Protein AF-A0A8S0YFQ5-F1 (afdb_monomer)

Solvent-accessible surface area (backbone atoms only — not comparable to full-atom values): 15836 Å² total; per-residue (Å²): 69,77,50,58,48,46,69,57,59,61,90,74,94,61,100,62,89,81,62,81,50,68,80,54,56,63,71,58,56,53,46,43,39,75,70,39,67,44,69,28,31,32,39,73,91,67,49,76,39,57,69,80,35,76,85,24,73,86,78,46,79,61,80,82,62,43,42,82,40,78,43,43,42,60,79,76,26,96,39,70,70,52,36,36,41,74,74,71,64,31,50,70,39,83,90,75,74,43,50,35,58,90,47,63,85,82,62,76,42,88,78,67,58,53,9,21,89,43,52,39,65,44,39,49,37,92,88,44,88,53,66,40,78,52,50,67,23,92,90,51,65,85,61,89,66,59,90,59,32,24,15,29,28,31,49,69,24,45,49,71,67,67,43,65,69,52,24,53,49,38,37,51,48,36,40,40,62,59,74,59,47,81,66,88,49,72,68,54,45,60,73,52,65,82,61,83,73,56,51,64,62,52,60,77,71,32,95,41,53,68,55,43,12,52,49,75,30,38,66,66,63,61,46,50,74,48,98,90,71,49,82,46,60,57,38,63,64,49,80,96,71,42,62,65,47,50,71,66,45,47,51,48,44,48,69,43,33,44,64,67,64,52,73,71,44,68,46,82

Structure (mmCIF, N/CA/C/O backbone):
data_AF-A0A8S0YFQ5-F1
#
_entry.id   AF-A0A8S0YFQ5-F1
#
loop_
_atom_site.group_PDB
_atom_site.id
_atom_site.type_symbol
_atom_site.label_atom_id
_atom_site.label_alt_id
_atom_site.label_comp_id
_atom_site.label_asym_id
_atom_site.label_entity_id
_atom_site.label_seq_id
_atom_site.pdbx_PDB_ins_code
_atom_site.Cartn_x
_atom_site.Cartn_y
_atom_site.Cartn_z
_atom_site.occupancy
_atom_site.B_iso_or_equiv
_atom_site.auth_seq_id
_atom_site.auth_comp_id
_atom_site.auth_asym_id
_atom_site.auth_atom_id
_atom_site.pdbx_PDB_model_num
ATOM 1 N N . MET A 1 1 ? -17.507 -9.320 -6.412 1.00 32.41 1 MET A N 1
ATOM 2 C CA . MET A 1 1 ? -16.659 -8.230 -5.932 1.00 32.41 1 MET A CA 1
ATOM 3 C C . MET A 1 1 ? -15.653 -8.851 -4.994 1.00 32.41 1 MET A C 1
ATOM 5 O O . MET A 1 1 ? -15.995 -9.240 -3.887 1.00 32.41 1 MET A O 1
ATOM 9 N N . TYR A 1 2 ? -14.432 -9.055 -5.484 1.00 27.75 2 TYR A N 1
ATOM 10 C CA . TYR A 1 2 ? -13.342 -9.546 -4.651 1.00 27.75 2 TYR A CA 1
ATOM 11 C C . TYR A 1 2 ? -12.719 -8.332 -3.980 1.00 27.75 2 TYR A C 1
ATOM 13 O O . TYR A 1 2 ? -12.136 -7.486 -4.655 1.00 27.75 2 TYR A O 1
ATOM 21 N N . TYR A 1 3 ? -12.901 -8.216 -2.672 1.00 30.45 3 TYR A N 1
ATOM 22 C CA . TYR A 1 3 ? -12.131 -7.276 -1.885 1.00 30.45 3 TYR A CA 1
ATOM 23 C C . TYR A 1 3 ? -10.768 -7.928 -1.657 1.00 30.45 3 TYR A C 1
ATOM 25 O O . TYR A 1 3 ? -10.720 -8.983 -1.031 1.00 30.45 3 TYR A O 1
ATOM 33 N N . GLU A 1 4 ? -9.688 -7.367 -2.195 1.00 34.31 4 GLU A N 1
ATOM 34 C CA . GLU A 1 4 ? -8.322 -7.822 -1.916 1.00 34.31 4 GLU A CA 1
ATOM 35 C C . GLU A 1 4 ? -7.641 -6.784 -1.019 1.00 34.31 4 GLU A C 1
ATOM 37 O O . GLU A 1 4 ? -7.891 -5.583 -1.121 1.00 34.31 4 GLU A O 1
ATOM 42 N N . SER A 1 5 ? -6.798 -7.227 -0.093 1.00 30.97 5 SER A N 1
ATOM 43 C CA . SER A 1 5 ? -6.035 -6.301 0.750 1.00 30.97 5 SER A CA 1
ATOM 44 C C . SER A 1 5 ? -4.939 -5.630 -0.071 1.00 30.97 5 SER A C 1
ATOM 46 O O . SER A 1 5 ? -3.882 -6.214 -0.307 1.00 30.97 5 SER A O 1
ATOM 48 N N . PHE A 1 6 ? -5.218 -4.424 -0.566 1.00 33.97 6 PHE A N 1
ATOM 49 C CA . PHE A 1 6 ? -4.350 -3.750 -1.524 1.00 33.97 6 PHE A CA 1
ATOM 50 C C . PHE A 1 6 ? -3.292 -2.865 -0.859 1.00 33.97 6 PHE A C 1
ATOM 52 O O . PHE A 1 6 ? -3.590 -1.910 -0.142 1.00 33.97 6 PHE A O 1
ATOM 59 N N . CYS A 1 7 ? -2.046 -3.094 -1.261 1.00 31.45 7 CYS A N 1
ATOM 60 C CA . CYS A 1 7 ? -1.148 -2.016 -1.649 1.00 31.45 7 CYS A CA 1
ATOM 61 C C . CYS A 1 7 ? -0.565 -2.398 -3.015 1.00 31.45 7 CYS A C 1
ATOM 63 O O . CYS A 1 7 ? -0.117 -3.531 -3.177 1.00 31.45 7 CYS A O 1
ATOM 65 N N . SER A 1 8 ? -0.586 -1.452 -3.961 1.00 33.00 8 SER A N 1
ATOM 66 C CA . SER A 1 8 ? -0.194 -1.611 -5.370 1.00 33.00 8 SER A CA 1
ATOM 67 C C . SER A 1 8 ? -1.154 -2.489 -6.189 1.00 33.00 8 SER A C 1
ATOM 69 O O . SER A 1 8 ? -1.290 -3.688 -5.962 1.00 33.00 8 SER A O 1
ATOM 71 N N . CYS A 1 9 ? -1.847 -1.887 -7.162 1.00 29.23 9 CYS A N 1
ATOM 72 C CA . CYS A 1 9 ? -2.693 -2.624 -8.092 1.00 29.23 9 CYS A CA 1
ATOM 73 C C . CYS A 1 9 ? -2.250 -2.431 -9.541 1.00 29.23 9 CYS A C 1
ATOM 75 O O . CYS A 1 9 ? -1.951 -1.324 -9.994 1.00 29.23 9 CYS A O 1
ATOM 77 N N . SER A 1 10 ? -2.312 -3.538 -10.274 1.00 30.09 10 SER A N 1
ATOM 78 C CA . SER A 1 10 ? -2.480 -3.584 -11.717 1.00 30.09 10 SER A CA 1
ATOM 79 C C . SER A 1 10 ? -3.497 -4.684 -12.012 1.00 30.09 10 SER A C 1
ATOM 81 O O . SER A 1 10 ? -3.307 -5.839 -11.627 1.00 30.09 10 SER A O 1
ATOM 83 N N . ILE A 1 11 ? -4.589 -4.342 -12.695 1.00 29.39 11 ILE A N 1
ATOM 84 C CA . ILE A 1 11 ? -5.527 -5.331 -13.233 1.00 29.39 11 ILE A CA 1
ATOM 85 C C . ILE A 1 11 ? -4.748 -6.241 -14.195 1.00 29.39 11 ILE A C 1
ATOM 87 O O . ILE A 1 11 ? -4.272 -5.805 -15.247 1.00 29.39 11 ILE A O 1
ATOM 91 N N . ASN A 1 12 ? -4.605 -7.522 -13.839 1.00 29.14 12 ASN A N 1
ATOM 92 C CA . ASN A 1 12 ? -3.937 -8.497 -14.694 1.00 29.14 12 ASN A CA 1
ATOM 93 C C . ASN A 1 12 ? -4.752 -8.754 -15.965 1.00 29.14 12 ASN A C 1
ATOM 95 O O . ASN A 1 12 ? -5.935 -9.083 -15.897 1.00 29.14 12 ASN A O 1
ATOM 99 N N . ARG A 1 13 ? -4.056 -8.692 -17.107 1.00 35.00 13 ARG A N 1
ATOM 100 C CA . ARG A 1 13 ? -4.062 -9.674 -18.213 1.00 35.00 13 ARG A CA 1
ATOM 101 C C . ARG A 1 13 ? -5.341 -10.503 -18.436 1.00 35.00 13 ARG A C 1
ATOM 103 O O . ARG A 1 13 ? -5.267 -11.704 -18.685 1.00 35.00 13 ARG A O 1
ATOM 110 N N . ARG A 1 14 ? -6.519 -9.882 -18.453 1.00 30.66 14 ARG A N 1
ATOM 111 C CA . ARG A 1 14 ? -7.697 -10.430 -19.133 1.00 30.66 14 ARG A CA 1
ATOM 112 C C . ARG A 1 14 ? -7.926 -9.623 -20.396 1.00 30.66 14 ARG A C 1
ATOM 114 O O . ARG A 1 14 ? -7.971 -8.401 -20.359 1.00 30.66 14 ARG A O 1
ATOM 121 N N . ARG A 1 15 ? -8.003 -10.353 -21.513 1.00 34.75 15 ARG A N 1
ATOM 122 C CA . ARG A 1 15 ? -8.209 -9.891 -22.891 1.00 34.75 15 ARG A CA 1
ATOM 123 C C . ARG A 1 15 ? -9.312 -8.825 -22.971 1.00 34.75 15 ARG A C 1
ATOM 125 O O . ARG A 1 15 ? -10.471 -9.139 -23.209 1.00 34.75 15 ARG A O 1
ATOM 132 N N . GLY A 1 16 ? -8.930 -7.567 -22.803 1.00 34.28 16 GLY A N 1
ATOM 133 C CA . GLY A 1 16 ? -9.789 -6.402 -22.940 1.00 34.28 16 GLY A CA 1
ATOM 134 C C . GLY A 1 16 ? -8.979 -5.292 -23.589 1.00 34.28 16 GLY A C 1
ATOM 135 O O . GLY A 1 16 ? -8.182 -4.649 -22.924 1.00 34.28 16 GLY A O 1
ATOM 136 N N . LYS A 1 17 ? -9.126 -5.159 -24.914 1.00 40.38 17 LYS A N 1
ATOM 137 C CA . LYS A 1 17 ? -8.696 -4.044 -25.785 1.00 40.38 17 LYS A CA 1
ATOM 138 C C . LYS A 1 17 ? -7.684 -3.059 -25.156 1.00 40.38 17 LYS A C 1
ATOM 140 O O . LYS A 1 17 ? -8.060 -1.984 -24.700 1.00 40.38 17 LYS A O 1
ATOM 145 N N . TYR A 1 18 ? -6.392 -3.394 -25.196 1.00 41.22 18 TYR A N 1
ATOM 146 C CA . TYR A 1 18 ? -5.319 -2.505 -24.737 1.00 41.22 18 TYR A CA 1
ATOM 147 C C . TYR A 1 18 ? -5.216 -1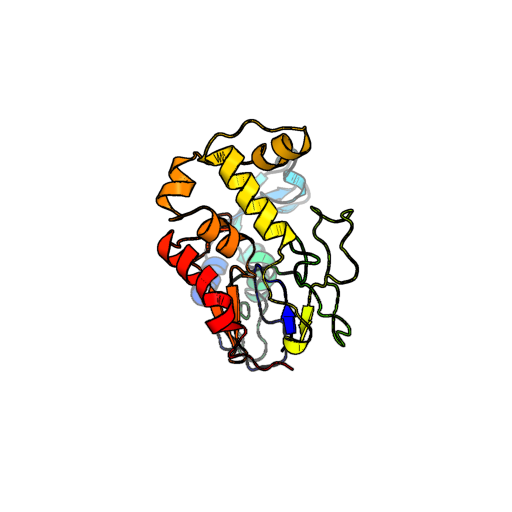.235 -25.604 1.00 41.22 18 TYR A C 1
ATOM 149 O O . TYR A 1 18 ? -5.027 -1.284 -26.823 1.00 41.22 18 TYR A O 1
ATOM 157 N N . SER A 1 19 ? -5.330 -0.079 -24.952 1.00 44.88 19 SER A N 1
ATOM 158 C CA . SER A 1 19 ? -5.256 1.258 -25.544 1.00 44.88 19 SER A CA 1
ATOM 159 C C . SER A 1 19 ? -3.834 1.838 -25.441 1.00 44.88 19 SER A C 1
ATOM 161 O O . SER A 1 19 ? -3.475 2.448 -24.446 1.00 44.88 19 SER A O 1
ATOM 163 N N . ARG A 1 20 ? -3.060 1.626 -26.516 1.00 49.75 20 ARG A N 1
ATOM 164 C CA . ARG A 1 20 ? -1.923 2.400 -27.079 1.00 49.75 20 ARG A CA 1
ATOM 165 C C . ARG A 1 20 ? -1.042 3.264 -26.140 1.00 49.75 20 ARG A C 1
ATOM 167 O O . ARG A 1 20 ? -1.387 4.408 -25.863 1.00 49.75 20 ARG A O 1
ATOM 174 N N . ARG A 1 21 ? 0.238 2.877 -26.027 1.00 47.56 21 ARG A N 1
ATOM 175 C CA . ARG A 1 21 ? 1.378 3.774 -26.311 1.00 47.56 21 ARG A CA 1
ATOM 176 C C . ARG A 1 21 ? 2.582 2.954 -26.769 1.00 47.56 21 ARG A C 1
ATOM 178 O O . ARG A 1 21 ? 3.031 2.067 -26.070 1.00 47.56 21 ARG A O 1
ATOM 185 N N . ILE A 1 22 ? 3.071 3.238 -27.972 1.00 53.03 22 ILE A N 1
ATOM 186 C CA . ILE A 1 22 ? 4.373 2.759 -28.437 1.00 53.03 22 ILE A CA 1
ATOM 187 C C . ILE A 1 22 ? 5.335 3.899 -28.128 1.00 53.03 22 ILE A C 1
ATOM 189 O O . ILE A 1 22 ? 5.263 4.941 -28.779 1.00 53.03 22 ILE A O 1
ATOM 193 N N . THR A 1 23 ? 6.147 3.742 -27.090 1.00 52.56 23 THR A N 1
ATOM 194 C CA . THR A 1 23 ? 7.051 4.786 -26.583 1.00 52.56 23 THR A CA 1
ATOM 195 C C . THR A 1 23 ? 8.355 4.892 -27.373 1.00 52.56 23 THR A C 1
ATOM 197 O O . THR A 1 23 ? 9.079 5.870 -27.213 1.00 52.56 23 THR A O 1
ATOM 200 N N . CYS A 1 24 ? 8.644 3.943 -28.270 1.00 61.31 24 CYS A N 1
ATOM 201 C CA . CYS A 1 24 ? 9.828 4.016 -29.115 1.00 61.31 24 CYS A CA 1
ATOM 202 C C . CYS A 1 24 ? 9.621 4.982 -30.292 1.00 61.31 24 CYS A C 1
ATOM 204 O O . CYS A 1 24 ? 8.773 4.774 -31.172 1.00 61.31 24 CYS A O 1
ATOM 206 N N . THR A 1 25 ? 10.451 6.022 -30.332 1.00 67.69 25 THR A N 1
ATOM 207 C CA . THR A 1 25 ? 10.613 6.883 -31.502 1.00 67.69 25 THR A CA 1
ATOM 208 C C . THR A 1 25 ? 11.554 6.188 -32.482 1.00 67.69 25 THR A C 1
ATOM 210 O O . THR A 1 25 ? 12.766 6.370 -32.414 1.00 67.69 25 THR A O 1
ATOM 213 N N . ILE A 1 26 ? 10.990 5.398 -33.402 1.00 75.50 26 ILE A N 1
ATOM 214 C CA . ILE A 1 26 ? 11.748 4.624 -34.405 1.00 75.50 26 ILE A CA 1
ATOM 215 C C . ILE A 1 26 ? 12.769 5.498 -35.147 1.00 75.50 26 ILE A C 1
ATOM 217 O O . ILE A 1 26 ? 13.867 5.038 -35.425 1.00 75.50 26 ILE A O 1
ATOM 221 N N . SER A 1 27 ? 12.445 6.763 -35.438 1.00 80.38 27 SER A N 1
ATOM 222 C CA . SER A 1 27 ? 13.370 7.675 -36.119 1.00 80.38 27 SER A CA 1
ATOM 223 C C . SER A 1 27 ? 14.614 8.010 -35.296 1.00 80.38 27 SER A C 1
ATOM 225 O O . SER A 1 27 ? 15.688 8.110 -35.876 1.00 80.38 27 SER A O 1
ATOM 227 N N . ARG A 1 28 ? 14.488 8.146 -33.969 1.00 85.19 28 ARG A N 1
ATOM 228 C CA . ARG A 1 28 ? 15.628 8.396 -33.078 1.00 85.19 28 ARG A CA 1
ATOM 229 C C . ARG A 1 28 ? 16.508 7.159 -32.978 1.00 85.19 28 ARG A C 1
ATOM 231 O O . ARG A 1 28 ? 17.704 7.247 -33.194 1.00 85.19 28 ARG A O 1
ATOM 238 N N . GLU A 1 29 ? 15.909 6.002 -32.712 1.00 88.44 29 GLU A N 1
ATOM 239 C CA . GLU A 1 29 ? 16.684 4.763 -32.573 1.00 88.44 29 GLU A CA 1
ATOM 240 C C . GLU A 1 29 ? 17.334 4.344 -33.902 1.00 88.44 29 GLU A C 1
ATOM 242 O O . GLU A 1 29 ? 18.431 3.796 -33.911 1.00 88.44 29 GLU A O 1
ATOM 247 N N . LEU A 1 30 ? 16.704 4.642 -35.044 1.00 89.56 30 LEU A N 1
ATOM 248 C CA . LEU A 1 30 ? 17.302 4.409 -36.361 1.00 89.56 30 LEU A CA 1
ATOM 249 C C . LEU A 1 30 ? 18.493 5.336 -36.636 1.00 89.56 30 LEU A C 1
ATOM 251 O O . LEU A 1 30 ? 19.441 4.915 -37.299 1.00 89.56 30 LEU A O 1
ATOM 255 N N . ASP A 1 31 ? 18.439 6.582 -36.164 1.00 91.50 31 ASP A N 1
ATOM 256 C CA . ASP A 1 31 ? 19.565 7.514 -36.236 1.00 91.50 31 ASP A CA 1
ATOM 257 C C . ASP A 1 31 ? 20.721 7.029 -35.355 1.00 91.50 31 ASP A C 1
ATOM 259 O O . ASP A 1 31 ? 21.836 6.863 -35.853 1.00 91.50 31 ASP A O 1
ATOM 263 N N . ASN A 1 32 ? 20.420 6.653 -34.106 1.00 91.94 32 ASN A N 1
ATOM 264 C CA . ASN A 1 32 ? 21.383 6.055 -33.183 1.00 91.94 32 ASN A CA 1
ATOM 265 C C . ASN A 1 32 ? 22.053 4.827 -33.807 1.00 91.94 32 ASN A C 1
ATOM 267 O O . ASN A 1 32 ? 23.276 4.760 -33.887 1.00 91.94 32 ASN A O 1
ATOM 271 N N . TYR A 1 33 ? 21.266 3.890 -34.345 1.00 93.19 33 TYR A N 1
ATOM 272 C CA . TYR A 1 33 ? 21.788 2.685 -34.990 1.00 93.19 33 TYR A CA 1
ATOM 273 C C . TYR A 1 33 ? 22.797 2.998 -36.106 1.00 93.19 33 TYR A C 1
ATOM 275 O O . TYR A 1 33 ? 23.816 2.321 -36.219 1.00 93.19 33 TYR A O 1
ATOM 283 N N . LYS A 1 34 ? 22.531 4.019 -36.929 1.00 92.56 34 LYS A N 1
ATOM 284 C CA . LYS A 1 34 ? 23.373 4.368 -38.085 1.00 92.56 34 LYS A CA 1
ATOM 285 C C . LYS A 1 34 ? 24.612 5.178 -37.714 1.00 92.56 34 LYS A C 1
ATOM 287 O O . LYS A 1 34 ? 25.646 5.038 -38.371 1.00 92.56 34 LYS A O 1
ATOM 292 N N . ASN A 1 35 ? 24.484 6.056 -36.724 1.00 92.94 35 ASN A N 1
ATOM 293 C CA . ASN A 1 35 ? 25.425 7.151 -36.524 1.00 92.94 35 ASN A CA 1
ATOM 294 C C . ASN A 1 35 ? 26.164 7.090 -35.187 1.00 92.94 35 ASN A C 1
ATOM 296 O O . ASN A 1 35 ? 27.290 7.581 -35.118 1.00 92.94 35 ASN A O 1
ATOM 300 N N . GLU A 1 36 ? 25.582 6.487 -34.150 1.00 93.62 36 GLU A N 1
ATOM 301 C CA . GLU A 1 36 ? 26.218 6.421 -32.838 1.00 93.62 36 GLU A CA 1
ATOM 302 C C . GLU A 1 36 ? 27.260 5.302 -32.739 1.00 93.62 36 GLU A C 1
ATOM 304 O O . GLU A 1 36 ? 27.189 4.245 -33.377 1.00 93.62 36 GLU A O 1
ATOM 309 N N . GLU A 1 37 ? 28.241 5.561 -31.880 1.00 93.25 37 GLU A N 1
ATOM 310 C CA . GLU A 1 37 ? 29.289 4.631 -31.494 1.00 93.25 37 GLU A CA 1
ATOM 311 C C . GLU A 1 37 ? 29.172 4.325 -30.007 1.00 93.25 37 GLU A C 1
ATOM 313 O O . GLU A 1 37 ? 28.895 5.205 -29.191 1.00 93.25 37 GLU A O 1
ATOM 318 N N . ILE A 1 38 ? 29.452 3.078 -29.650 1.00 92.62 38 ILE A N 1
ATOM 319 C CA . ILE A 1 38 ? 29.447 2.603 -28.276 1.00 92.62 38 ILE A CA 1
ATOM 320 C C . ILE A 1 38 ? 30.829 2.097 -27.868 1.00 92.62 38 ILE A C 1
ATOM 322 O O . ILE A 1 38 ? 31.569 1.518 -28.670 1.00 92.62 38 ILE A O 1
ATOM 326 N N . ASP A 1 39 ? 31.175 2.320 -26.600 1.00 93.06 39 ASP A N 1
ATOM 327 C CA . ASP A 1 39 ? 32.405 1.808 -26.008 1.00 93.06 39 ASP A CA 1
ATOM 328 C C . ASP A 1 39 ? 32.304 0.293 -25.780 1.00 93.06 39 ASP A C 1
ATOM 330 O O . ASP A 1 39 ? 31.606 -0.195 -24.883 1.00 93.06 39 ASP A O 1
ATOM 334 N N . MET A 1 40 ? 33.072 -0.443 -26.576 1.00 92.75 40 MET A N 1
ATOM 335 C CA . MET A 1 40 ? 33.223 -1.891 -26.516 1.00 92.75 40 MET A CA 1
ATOM 336 C C . MET A 1 40 ? 34.625 -2.266 -26.035 1.00 92.75 40 MET A C 1
ATOM 338 O O . MET A 1 40 ? 35.569 -1.470 -26.040 1.00 92.75 40 MET A O 1
ATOM 342 N N . VAL A 1 41 ? 34.782 -3.520 -25.634 1.00 93.25 41 VAL A N 1
ATOM 343 C CA . VAL A 1 41 ? 36.062 -4.122 -25.279 1.00 93.25 41 VAL A CA 1
ATOM 344 C C . VAL A 1 41 ? 36.369 -5.214 -26.287 1.00 93.25 41 VAL A C 1
ATOM 346 O O . VAL A 1 41 ? 35.664 -6.218 -26.361 1.00 93.25 41 VAL A O 1
ATOM 349 N N . ARG A 1 42 ? 37.444 -5.029 -27.051 1.00 93.19 42 ARG A N 1
ATOM 350 C CA . ARG A 1 42 ? 37.985 -6.058 -27.932 1.00 93.19 42 ARG A CA 1
ATOM 351 C C . ARG A 1 42 ? 38.839 -7.023 -27.122 1.00 93.19 42 ARG A C 1
ATOM 353 O O . ARG A 1 42 ? 39.836 -6.607 -26.534 1.00 93.19 42 ARG A O 1
ATOM 360 N N . CYS A 1 43 ? 38.434 -8.284 -27.093 1.00 90.94 43 CYS A N 1
ATOM 361 C CA . CYS A 1 43 ? 39.127 -9.382 -26.433 1.00 90.94 43 CYS A CA 1
ATOM 362 C C . CYS A 1 43 ? 40.367 -9.846 -27.218 1.00 90.94 43 CYS A C 1
ATOM 364 O O . CYS A 1 43 ? 40.447 -9.605 -28.428 1.00 90.94 43 CYS A O 1
ATOM 366 N N . PRO A 1 44 ? 41.298 -10.577 -26.570 1.00 89.38 44 PRO A N 1
ATOM 367 C CA . PRO A 1 44 ? 42.450 -11.179 -27.247 1.00 89.38 44 PRO A CA 1
ATOM 368 C C . PRO A 1 44 ? 42.063 -12.133 -28.389 1.00 89.38 44 PRO A C 1
ATOM 370 O O . PRO A 1 44 ? 42.772 -12.213 -29.387 1.00 89.38 44 PRO A O 1
ATOM 373 N N . ASP A 1 45 ? 40.916 -12.817 -28.271 1.00 89.94 45 ASP A N 1
ATOM 374 C CA . ASP A 1 45 ? 40.349 -13.697 -29.306 1.00 89.94 45 ASP A CA 1
ATOM 375 C C . ASP A 1 45 ? 39.624 -12.930 -30.431 1.00 89.94 45 ASP A C 1
ATOM 377 O O . ASP A 1 45 ? 39.052 -13.531 -31.338 1.00 89.94 45 ASP A O 1
ATOM 381 N N . GLY A 1 46 ? 39.641 -11.595 -30.381 1.00 85.69 46 GLY A N 1
ATOM 382 C CA . GLY A 1 46 ? 39.045 -10.711 -31.373 1.00 85.69 46 GLY A CA 1
ATOM 383 C C . GLY A 1 46 ? 37.564 -10.395 -31.158 1.00 85.69 46 GLY A C 1
ATOM 384 O O . GLY A 1 46 ? 37.061 -9.522 -31.864 1.00 85.69 46 GLY A O 1
ATOM 385 N N . LYS A 1 47 ? 36.875 -11.029 -30.197 1.00 90.25 47 LYS A N 1
ATOM 386 C CA . LYS A 1 47 ? 35.455 -10.752 -29.912 1.00 90.25 47 LYS A CA 1
ATOM 387 C C . LYS A 1 47 ? 35.254 -9.373 -29.290 1.00 90.25 47 LYS A C 1
ATOM 389 O O . LYS A 1 47 ? 36.121 -8.871 -28.578 1.00 90.25 47 LYS A O 1
ATOM 394 N N . LEU A 1 48 ? 34.088 -8.780 -29.533 1.00 91.75 48 LEU A N 1
ATOM 395 C CA . LEU A 1 48 ? 33.669 -7.516 -28.930 1.00 91.75 48 LEU A CA 1
ATOM 396 C C . LEU A 1 48 ? 32.677 -7.778 -27.805 1.00 91.75 48 LEU A C 1
ATOM 398 O O . LEU A 1 48 ? 31.670 -8.448 -28.013 1.00 91.75 48 LEU A O 1
ATOM 402 N N . LEU A 1 49 ? 32.960 -7.227 -26.628 1.00 90.88 49 LEU A N 1
ATOM 403 C CA . LEU A 1 49 ? 32.103 -7.308 -25.451 1.00 90.88 49 LEU A CA 1
ATOM 404 C C . LEU A 1 49 ? 31.704 -5.920 -24.977 1.00 90.88 49 LEU A C 1
ATOM 406 O O . LEU A 1 49 ? 32.472 -4.969 -25.116 1.00 90.88 49 LEU A O 1
ATOM 410 N N . TYR A 1 50 ? 30.537 -5.820 -24.350 1.00 90.31 50 TYR A N 1
ATOM 411 C CA . TYR A 1 50 ? 30.140 -4.595 -23.672 1.00 90.31 50 TYR A CA 1
ATOM 412 C C . TYR A 1 50 ? 31.083 -4.280 -22.516 1.00 90.31 50 TYR A C 1
ATOM 414 O O . TYR A 1 50 ? 31.530 -5.171 -21.794 1.00 90.31 50 TYR A O 1
ATOM 422 N N . SER A 1 51 ? 31.355 -2.996 -22.293 1.00 87.44 51 SER A N 1
ATOM 423 C CA . SER A 1 51 ? 32.163 -2.561 -21.147 1.00 87.44 51 SER A CA 1
ATOM 424 C C . SER A 1 51 ? 31.537 -2.932 -19.790 1.00 87.44 51 SER A C 1
ATOM 426 O O . SER A 1 51 ? 32.261 -3.053 -18.803 1.00 87.44 51 SER A O 1
ATOM 428 N N . TRP A 1 52 ? 30.224 -3.185 -19.757 1.00 86.44 52 TRP A N 1
ATOM 429 C CA . TRP A 1 52 ? 29.454 -3.669 -18.603 1.00 86.44 52 TRP A CA 1
ATOM 430 C C . TRP A 1 52 ? 29.118 -5.171 -18.640 1.00 86.44 52 TRP A C 1
ATOM 432 O O . TRP A 1 52 ? 28.259 -5.628 -17.881 1.00 86.44 52 TRP A O 1
ATOM 442 N N . ASP A 1 53 ? 29.762 -5.949 -19.514 1.00 89.69 53 ASP A N 1
ATOM 443 C CA . ASP A 1 53 ? 29.604 -7.406 -19.551 1.00 89.69 53 ASP A CA 1
ATOM 444 C C . ASP A 1 53 ? 29.886 -8.030 -18.170 1.00 89.69 53 ASP A C 1
ATOM 446 O O . ASP A 1 53 ? 30.744 -7.564 -17.412 1.00 89.69 53 ASP A O 1
ATOM 450 N N . GLU A 1 54 ? 29.164 -9.102 -17.830 1.00 87.00 54 GLU A N 1
ATOM 451 C CA . GLU A 1 54 ? 29.255 -9.753 -16.519 1.00 87.00 54 GLU A CA 1
ATOM 452 C C . GLU A 1 54 ? 30.680 -10.163 -16.143 1.00 87.00 54 GLU A C 1
ATOM 454 O O . GLU A 1 54 ? 31.057 -10.090 -14.972 1.00 87.00 54 GLU A O 1
ATOM 459 N N . ARG A 1 55 ? 31.500 -10.506 -17.143 1.00 86.88 55 ARG A N 1
ATOM 460 C CA . ARG A 1 55 ? 32.913 -10.865 -16.963 1.00 86.88 55 ARG A CA 1
ATOM 461 C C . ARG A 1 55 ? 33.752 -9.746 -16.353 1.00 86.88 55 ARG A C 1
ATOM 463 O O . ARG A 1 55 ? 34.752 -10.036 -15.700 1.00 86.88 55 ARG A O 1
ATOM 470 N N . PHE A 1 56 ? 33.355 -8.488 -16.530 1.00 88.75 56 PHE A N 1
ATOM 471 C CA . PHE A 1 56 ? 34.082 -7.330 -16.012 1.00 88.75 56 PHE A CA 1
ATOM 472 C C . PHE A 1 56 ? 33.524 -6.809 -14.682 1.00 88.75 56 PHE A C 1
ATOM 474 O O . PHE A 1 56 ? 34.223 -6.066 -13.995 1.00 88.75 56 PHE A O 1
ATOM 481 N N . LYS A 1 57 ? 32.312 -7.215 -14.267 1.00 81.44 57 LYS A N 1
ATOM 482 C CA . LYS A 1 57 ? 31.618 -6.653 -13.087 1.00 81.44 57 LYS A CA 1
ATOM 483 C C . LYS A 1 57 ? 32.427 -6.736 -11.784 1.00 81.44 57 LYS A C 1
ATOM 485 O O . LYS A 1 57 ? 32.337 -5.827 -10.967 1.00 81.44 57 LYS A O 1
ATOM 490 N N . LYS A 1 58 ? 33.201 -7.811 -11.569 1.00 81.06 58 LYS A N 1
ATOM 491 C CA . LYS A 1 58 ? 33.919 -8.053 -10.298 1.00 81.06 58 LYS A CA 1
ATOM 492 C C . LYS A 1 58 ? 35.343 -7.492 -10.269 1.00 81.06 58 LYS A C 1
ATOM 494 O O . LYS A 1 58 ? 35.748 -6.919 -9.265 1.00 81.06 58 LYS A O 1
ATOM 499 N N . ASN A 1 59 ? 36.098 -7.679 -11.351 1.00 84.25 59 ASN A N 1
ATOM 500 C CA . ASN A 1 59 ? 37.543 -7.408 -11.392 1.00 84.25 59 ASN A CA 1
ATOM 501 C C . ASN A 1 59 ? 37.933 -6.334 -12.425 1.00 84.25 59 ASN A C 1
ATOM 503 O O . ASN A 1 59 ? 39.118 -6.062 -12.610 1.00 84.25 59 ASN A O 1
ATOM 507 N N . GLY A 1 60 ? 36.956 -5.729 -13.105 1.00 86.56 60 GLY A N 1
ATOM 508 C CA . GLY A 1 60 ? 37.189 -4.790 -14.197 1.00 86.56 60 GLY A CA 1
ATOM 509 C C . GLY A 1 60 ? 37.696 -5.462 -15.477 1.00 86.56 60 GLY A C 1
ATOM 510 O O . GLY A 1 60 ? 37.745 -6.686 -15.600 1.00 86.56 60 GLY A O 1
ATOM 511 N N . ILE A 1 61 ? 38.060 -4.635 -16.458 1.00 86.38 61 ILE A N 1
ATOM 512 C CA . ILE A 1 61 ? 38.607 -5.087 -17.743 1.00 86.38 61 ILE A CA 1
ATOM 513 C C . ILE A 1 61 ? 40.094 -5.442 -17.550 1.00 86.38 61 ILE A C 1
ATOM 515 O O . ILE A 1 61 ? 40.854 -4.572 -17.110 1.00 86.38 61 ILE A O 1
ATOM 519 N N . PRO A 1 62 ? 40.539 -6.671 -17.878 1.00 86.31 62 PRO A N 1
ATOM 520 C CA . PRO A 1 62 ? 41.946 -7.052 -17.767 1.00 86.31 62 PRO A CA 1
ATOM 521 C C . PRO A 1 62 ? 42.857 -6.174 -18.636 1.00 86.31 62 PRO A C 1
ATOM 523 O O . PRO A 1 62 ? 42.457 -5.722 -19.703 1.00 86.31 62 PRO A O 1
ATOM 526 N N . LYS A 1 63 ? 44.104 -5.945 -18.207 1.00 78.75 63 LYS A N 1
ATOM 527 C CA . LYS A 1 63 ? 45.066 -5.132 -18.980 1.00 78.75 63 LYS A CA 1
ATOM 528 C C . LYS A 1 63 ? 45.689 -5.884 -20.158 1.00 78.75 63 LYS A C 1
ATOM 530 O O . LYS A 1 63 ? 46.096 -5.253 -21.128 1.00 78.75 63 LYS A O 1
ATOM 535 N N . ASP A 1 64 ? 45.795 -7.207 -20.060 1.00 84.12 64 ASP A N 1
ATOM 536 C CA . ASP A 1 64 ? 46.536 -8.015 -21.026 1.00 84.12 64 ASP A CA 1
ATOM 537 C C . ASP A 1 64 ? 45.652 -8.428 -22.211 1.00 84.12 64 ASP A C 1
ATOM 539 O O . ASP A 1 64 ? 44.713 -9.208 -22.065 1.00 84.12 64 ASP A O 1
ATOM 543 N N . GLY A 1 65 ? 45.917 -7.844 -23.380 1.00 82.62 65 GLY A N 1
ATOM 544 C CA . GLY A 1 65 ? 45.248 -8.164 -24.645 1.00 82.62 65 GLY A CA 1
ATOM 545 C C . GLY A 1 65 ? 43.818 -7.630 -24.831 1.00 82.62 65 GLY A C 1
ATOM 546 O O . GLY A 1 65 ? 43.296 -7.727 -25.940 1.00 82.62 65 GLY A O 1
ATOM 547 N N . TYR A 1 66 ? 43.197 -7.016 -23.816 1.00 90.12 66 TYR A N 1
ATOM 548 C CA . TYR A 1 66 ? 41.895 -6.348 -23.956 1.00 90.12 66 TYR A CA 1
ATOM 549 C C . TYR A 1 66 ? 42.078 -4.866 -24.289 1.00 90.12 66 TYR A C 1
ATOM 551 O O . TYR A 1 66 ? 42.826 -4.151 -23.622 1.00 90.12 66 TYR A O 1
ATOM 559 N N . LYS A 1 67 ? 41.370 -4.376 -25.309 1.00 90.75 67 LYS A N 1
ATOM 560 C CA . LYS A 1 67 ? 41.442 -2.971 -25.741 1.00 90.75 67 LYS A CA 1
ATOM 561 C C . LYS A 1 67 ? 40.057 -2.347 -25.775 1.00 90.75 67 LYS A C 1
ATOM 563 O O . LYS A 1 67 ? 39.148 -2.906 -26.381 1.00 90.75 67 LYS A O 1
ATOM 568 N N . LYS A 1 68 ? 39.905 -1.173 -25.160 1.00 91.12 68 LYS A N 1
ATOM 569 C CA . LYS A 1 68 ? 38.697 -0.355 -25.323 1.00 91.12 68 LYS A CA 1
ATOM 570 C C . LYS A 1 68 ? 38.676 0.223 -26.734 1.00 91.12 68 LYS A C 1
ATOM 572 O O . LYS A 1 68 ? 39.676 0.789 -27.173 1.00 91.12 68 LYS A O 1
ATOM 577 N N . VAL A 1 69 ? 37.563 0.054 -27.430 1.00 93.50 69 VAL A N 1
ATOM 578 C CA . VAL A 1 69 ? 37.361 0.512 -28.806 1.00 93.50 69 VAL A CA 1
ATOM 579 C C . VAL A 1 69 ? 35.974 1.125 -28.935 1.00 93.50 69 VAL A C 1
ATOM 581 O O . VAL A 1 69 ? 35.026 0.642 -28.320 1.00 93.50 69 VAL A O 1
ATOM 584 N N . LYS A 1 70 ? 35.848 2.168 -29.753 1.00 93.88 70 LYS A N 1
ATOM 585 C CA . LYS A 1 70 ? 34.546 2.693 -30.166 1.00 93.88 70 LYS A CA 1
ATOM 586 C C . LYS A 1 70 ? 34.082 1.938 -31.397 1.00 93.88 70 LYS A C 1
ATOM 588 O O . LYS A 1 70 ? 34.869 1.749 -32.319 1.00 93.88 70 LYS A O 1
ATOM 593 N N . THR A 1 71 ? 32.852 1.439 -31.370 1.00 92.50 71 THR A N 1
ATOM 594 C CA . THR A 1 71 ? 32.284 0.623 -32.452 1.00 92.50 71 THR A CA 1
ATOM 595 C C . THR A 1 71 ? 30.882 1.114 -32.774 1.00 92.50 71 THR A C 1
ATOM 597 O O . THR A 1 71 ? 30.102 1.372 -31.858 1.00 92.50 71 THR A O 1
ATOM 600 N N . LYS A 1 72 ? 30.542 1.228 -34.060 1.00 94.75 72 LYS A N 1
ATOM 601 C CA . LYS A 1 72 ? 29.184 1.594 -34.479 1.00 94.75 72 LYS A CA 1
ATOM 602 C C . LYS A 1 72 ? 28.191 0.473 -34.218 1.00 94.75 72 LYS A C 1
ATOM 604 O O . LYS A 1 72 ? 28.518 -0.705 -34.367 1.00 94.75 72 LYS A O 1
ATOM 609 N N . PHE A 1 73 ? 26.940 0.825 -33.938 1.00 93.81 73 PHE A N 1
ATOM 610 C CA . PHE A 1 73 ? 25.891 -0.185 -33.778 1.00 93.81 73 PHE A CA 1
ATOM 611 C C . PHE A 1 73 ? 25.671 -1.030 -35.042 1.00 93.81 73 PHE A C 1
ATOM 613 O O . PHE A 1 73 ? 25.406 -2.222 -34.914 1.00 93.81 73 PHE A O 1
ATOM 620 N N . THR A 1 74 ? 25.867 -0.474 -36.243 1.00 94.25 74 THR A N 1
ATOM 621 C CA . THR A 1 74 ? 25.831 -1.226 -37.515 1.00 94.25 74 THR A CA 1
ATOM 622 C C . THR A 1 74 ? 26.893 -2.318 -37.634 1.00 94.25 74 THR A C 1
ATOM 624 O O . THR A 1 74 ? 26.715 -3.249 -38.413 1.00 94.25 74 THR A O 1
ATOM 627 N N . GLU A 1 75 ? 28.008 -2.207 -36.910 1.00 91.88 75 GLU A N 1
ATOM 628 C CA . GLU A 1 75 ? 29.077 -3.217 -36.919 1.00 91.88 75 GLU A CA 1
ATOM 629 C C . GLU A 1 75 ? 28.816 -4.337 -35.905 1.00 91.88 75 GLU A C 1
ATOM 631 O O . GLU A 1 75 ? 29.290 -5.457 -36.079 1.00 91.88 75 GLU A O 1
ATOM 636 N N . ILE A 1 76 ? 28.051 -4.039 -34.851 1.00 92.19 76 ILE A N 1
ATOM 637 C CA . ILE A 1 76 ? 27.694 -4.988 -33.789 1.00 92.19 76 ILE A CA 1
ATOM 638 C C . ILE A 1 76 ? 26.430 -5.764 -34.171 1.00 92.19 76 ILE A C 1
ATOM 640 O O . ILE A 1 76 ? 26.365 -6.980 -34.001 1.00 92.19 76 ILE A O 1
ATOM 644 N N . TYR A 1 77 ? 25.428 -5.063 -34.702 1.00 93.56 77 TYR A N 1
ATOM 645 C CA . TYR A 1 77 ? 24.109 -5.605 -34.995 1.00 93.56 77 TYR A CA 1
ATOM 646 C C . TYR A 1 77 ? 23.868 -5.661 -36.507 1.00 93.56 77 TYR A C 1
ATOM 648 O O . TYR A 1 77 ? 23.777 -4.607 -37.146 1.00 93.56 77 TYR A O 1
ATOM 656 N N . PRO A 1 78 ? 23.676 -6.864 -37.090 1.00 94.00 78 PRO A N 1
ATOM 657 C CA . PRO A 1 78 ? 23.519 -7.040 -38.539 1.00 94.00 78 PRO A CA 1
ATOM 658 C C . PRO A 1 78 ? 22.303 -6.335 -39.150 1.00 94.00 78 PRO A C 1
ATOM 660 O O . PRO A 1 78 ? 22.217 -6.184 -40.365 1.00 94.00 78 PRO A O 1
ATOM 663 N N . SER A 1 79 ? 21.322 -5.959 -38.328 1.00 93.75 79 SER A N 1
ATOM 664 C CA . SER A 1 7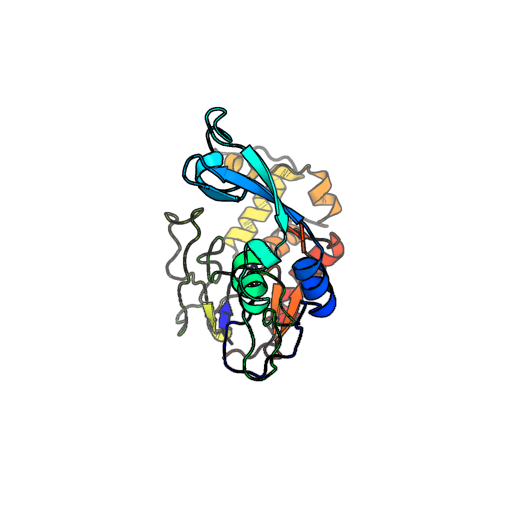9 ? 20.131 -5.243 -38.769 1.00 93.75 79 SER A CA 1
ATOM 665 C C . SER A 1 79 ? 19.600 -4.337 -37.668 1.00 93.75 79 SER A C 1
ATOM 667 O O . SER A 1 79 ? 19.852 -4.565 -36.481 1.00 93.75 79 SER A O 1
ATOM 669 N N . PHE A 1 80 ? 18.803 -3.348 -38.074 1.00 90.56 80 PHE A N 1
ATOM 670 C CA . PHE A 1 80 ? 18.069 -2.499 -37.143 1.00 90.56 80 PHE A CA 1
ATOM 671 C C . PHE A 1 80 ? 17.144 -3.322 -36.235 1.00 90.56 80 PHE A C 1
ATOM 673 O O . PHE A 1 80 ? 17.083 -3.070 -35.039 1.00 90.56 80 PHE A O 1
ATOM 680 N N . ASP A 1 81 ? 16.500 -4.363 -36.769 1.00 89.56 81 ASP A N 1
ATOM 681 C CA . ASP A 1 81 ? 15.622 -5.248 -35.998 1.00 89.56 81 ASP A CA 1
ATOM 682 C C . ASP A 1 81 ? 16.395 -5.958 -34.869 1.00 89.56 81 ASP A C 1
ATOM 684 O O . ASP A 1 81 ? 15.934 -5.985 -33.729 1.00 89.56 81 ASP A O 1
ATOM 688 N N . LYS A 1 82 ? 17.615 -6.442 -35.150 1.00 91.88 82 LYS A N 1
ATOM 689 C CA . LYS A 1 82 ? 18.496 -7.046 -34.137 1.00 91.88 82 LYS A CA 1
ATOM 690 C C . LYS A 1 82 ? 18.982 -6.054 -33.088 1.00 91.88 82 LYS A C 1
ATOM 692 O O . LYS A 1 82 ? 19.005 -6.389 -31.909 1.00 91.88 82 LYS A O 1
ATOM 697 N N . TYR A 1 83 ? 19.317 -4.837 -33.504 1.00 92.44 83 TYR A N 1
ATOM 698 C CA . TYR A 1 83 ? 19.642 -3.749 -32.582 1.00 92.44 83 TYR A CA 1
ATOM 699 C C . TYR A 1 83 ? 18.469 -3.448 -31.634 1.00 92.44 83 TYR A C 1
ATOM 701 O O . TYR A 1 83 ? 18.651 -3.381 -30.419 1.00 92.44 83 TYR A O 1
ATOM 709 N N . MET A 1 84 ? 17.250 -3.351 -32.166 1.00 89.38 84 MET A N 1
ATOM 710 C CA . MET A 1 84 ? 16.057 -3.072 -31.367 1.00 89.38 84 MET A CA 1
ATOM 711 C C . MET A 1 84 ? 15.740 -4.183 -30.357 1.00 89.38 84 MET A C 1
ATOM 713 O O . MET A 1 84 ? 15.365 -3.880 -29.225 1.00 89.38 84 MET A O 1
ATOM 717 N N . GLU A 1 85 ? 15.898 -5.448 -30.746 1.00 88.12 85 GLU A N 1
ATOM 718 C CA . GLU A 1 85 ? 15.624 -6.602 -29.881 1.00 88.12 85 GLU A CA 1
ATOM 719 C C . GLU A 1 85 ? 16.691 -6.800 -28.800 1.00 88.12 85 GLU A C 1
ATOM 721 O O . GLU A 1 85 ? 16.357 -6.964 -27.628 1.00 88.12 85 GLU A O 1
ATOM 726 N N . GLU A 1 86 ? 17.968 -6.790 -29.182 1.00 89.38 86 GLU A N 1
ATOM 727 C CA . GLU A 1 86 ? 19.063 -7.235 -28.313 1.00 89.38 86 GLU A CA 1
ATOM 728 C C . GLU A 1 86 ? 19.691 -6.087 -27.513 1.00 89.38 86 GLU A C 1
ATOM 730 O O . GLU A 1 86 ? 20.042 -6.280 -26.349 1.00 89.38 86 GLU A O 1
ATOM 735 N N . TYR A 1 87 ? 19.798 -4.886 -28.097 1.00 89.12 87 TYR A N 1
ATOM 736 C CA . TYR A 1 87 ? 20.355 -3.717 -27.409 1.00 89.12 87 TYR A CA 1
ATOM 737 C C . TYR A 1 87 ? 19.280 -2.901 -26.696 1.00 89.12 87 TYR A C 1
ATOM 739 O O . TYR A 1 87 ? 19.397 -2.620 -25.504 1.00 89.12 87 TYR A O 1
ATOM 747 N N . CYS A 1 88 ? 18.222 -2.517 -27.416 1.00 86.81 88 CYS A N 1
ATOM 748 C CA . CYS A 1 88 ? 17.163 -1.683 -26.846 1.00 86.81 88 CYS A CA 1
ATOM 749 C C . CYS A 1 88 ? 16.152 -2.487 -26.010 1.00 86.81 88 CYS A C 1
ATOM 751 O O . CYS A 1 88 ? 15.387 -1.892 -25.251 1.00 86.81 88 CYS A O 1
ATOM 753 N N . GLY A 1 89 ? 16.125 -3.819 -26.148 1.00 84.50 89 GLY A N 1
ATOM 754 C CA . GLY A 1 89 ? 15.211 -4.699 -25.415 1.00 84.50 89 GLY A CA 1
ATOM 755 C C . GLY A 1 89 ? 13.747 -4.593 -25.857 1.00 84.50 89 GLY A C 1
ATOM 756 O O . GLY A 1 89 ? 12.845 -4.926 -25.086 1.00 84.50 89 GLY A O 1
ATOM 757 N N . PHE A 1 90 ? 13.478 -4.105 -27.072 1.00 83.75 90 PHE A N 1
ATOM 758 C CA . PHE A 1 90 ? 12.123 -3.939 -27.593 1.00 83.75 90 PHE A CA 1
ATOM 759 C C . PHE A 1 90 ? 11.701 -5.110 -28.474 1.00 83.75 90 PHE A C 1
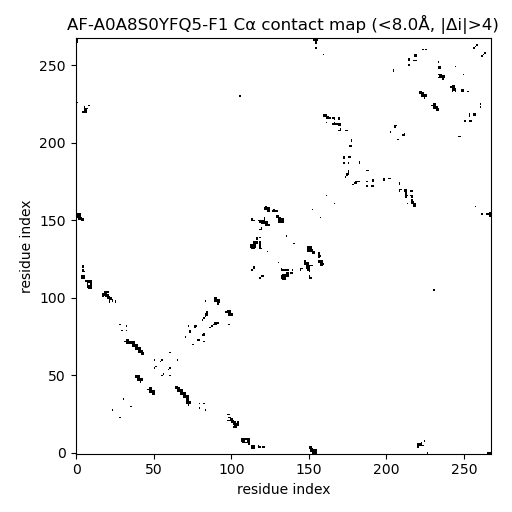ATOM 761 O O . PHE A 1 90 ? 12.408 -5.517 -29.389 1.00 83.75 90 PHE A O 1
ATOM 768 N N . SER A 1 91 ? 10.475 -5.589 -28.269 1.00 80.12 91 SER A N 1
ATOM 769 C CA . SER A 1 91 ? 9.834 -6.526 -29.192 1.00 80.12 91 SER A CA 1
ATOM 770 C C . SER A 1 91 ? 9.103 -5.779 -30.308 1.00 80.12 91 SER A C 1
ATOM 772 O O . SER A 1 91 ? 8.572 -4.681 -30.103 1.00 80.12 91 SER A O 1
ATOM 774 N N . LYS A 1 92 ? 9.061 -6.386 -31.497 1.00 82.56 92 LYS A N 1
ATOM 775 C CA . LYS A 1 92 ? 8.288 -5.889 -32.635 1.00 82.56 92 LYS A CA 1
ATOM 776 C C . LYS A 1 92 ? 6.849 -6.384 -32.539 1.00 82.56 92 LYS A C 1
ATOM 778 O O . LYS A 1 92 ? 6.604 -7.584 -32.460 1.00 82.56 92 LYS A O 1
ATOM 783 N N . ASP A 1 93 ? 5.897 -5.465 -32.586 1.00 79.62 93 ASP A N 1
ATOM 784 C CA . ASP A 1 93 ? 4.488 -5.800 -32.743 1.00 79.62 93 ASP A CA 1
ATOM 785 C C . ASP A 1 93 ? 4.217 -6.149 -34.213 1.00 79.62 93 ASP A C 1
ATOM 787 O O . ASP A 1 93 ? 4.417 -5.308 -35.097 1.00 79.62 93 ASP A O 1
ATOM 791 N N . SER A 1 94 ? 3.797 -7.387 -34.482 1.00 78.62 94 SER A N 1
ATOM 792 C CA . SER A 1 94 ? 3.589 -7.903 -35.842 1.00 78.62 94 SER A CA 1
ATOM 793 C C . SER A 1 94 ? 2.456 -7.199 -36.584 1.00 78.62 94 SER A C 1
ATOM 795 O O . SER A 1 94 ? 2.538 -7.013 -37.795 1.00 78.62 94 SER A O 1
ATOM 797 N N . ASP A 1 95 ? 1.420 -6.779 -35.860 1.00 79.62 95 ASP A N 1
ATOM 798 C CA . ASP A 1 95 ? 0.203 -6.211 -36.442 1.00 79.62 95 ASP A CA 1
ATOM 799 C C . ASP A 1 95 ? 0.404 -4.741 -36.811 1.00 79.62 95 ASP A C 1
ATOM 801 O O . ASP A 1 95 ? -0.141 -4.244 -37.796 1.00 79.62 95 ASP A O 1
ATOM 805 N N . LYS A 1 96 ? 1.196 -4.021 -36.010 1.00 75.88 96 LYS A N 1
ATOM 806 C CA . LYS A 1 96 ? 1.458 -2.590 -36.200 1.00 75.88 96 LYS A CA 1
ATOM 807 C C . LYS A 1 96 ? 2.797 -2.292 -36.846 1.00 75.88 96 LYS A C 1
ATOM 809 O O . LYS A 1 96 ? 3.032 -1.130 -37.173 1.00 75.88 96 LYS A O 1
ATOM 814 N N . ASN A 1 97 ? 3.654 -3.299 -37.011 1.00 77.44 97 ASN A N 1
ATOM 815 C CA . ASN A 1 97 ? 5.009 -3.173 -37.541 1.00 77.44 97 ASN A CA 1
ATOM 816 C C . ASN A 1 97 ? 5.819 -2.083 -36.809 1.00 77.44 97 ASN A C 1
ATOM 818 O O . ASN A 1 97 ? 6.438 -1.212 -37.422 1.00 77.44 97 ASN A O 1
ATOM 822 N N . ARG A 1 98 ? 5.752 -2.079 -35.471 1.00 78.12 98 ARG A N 1
ATOM 823 C CA . ARG A 1 98 ? 6.392 -1.074 -34.606 1.00 78.12 98 ARG A CA 1
ATOM 824 C C . ARG A 1 98 ? 7.050 -1.724 -33.392 1.00 78.12 98 ARG A C 1
ATOM 826 O O . ARG A 1 98 ? 6.538 -2.705 -32.868 1.00 78.12 98 ARG A O 1
ATOM 833 N N . TYR A 1 99 ? 8.145 -1.133 -32.925 1.00 79.19 99 TYR A N 1
ATOM 834 C CA . TYR A 1 99 ? 8.879 -1.565 -31.733 1.00 79.19 99 TYR A CA 1
ATOM 835 C C . TYR A 1 99 ? 8.373 -0.873 -30.476 1.00 79.19 99 TYR A C 1
ATOM 837 O O . TYR A 1 99 ? 8.124 0.329 -30.516 1.00 79.19 99 TYR A O 1
ATOM 845 N N . GLY A 1 100 ? 8.258 -1.593 -29.363 1.00 75.38 100 GLY A N 1
ATOM 846 C CA . GLY A 1 100 ? 7.918 -1.015 -28.064 1.00 75.38 100 GLY A CA 1
ATOM 847 C C . GLY A 1 100 ? 7.326 -2.042 -27.105 1.00 75.38 100 GLY A C 1
ATOM 848 O O . GLY A 1 100 ? 7.408 -3.245 -27.337 1.00 75.38 100 GLY A O 1
ATOM 849 N N . TYR A 1 101 ? 6.704 -1.558 -26.034 1.00 69.31 101 TYR A N 1
ATOM 850 C CA . TYR A 1 101 ? 5.923 -2.373 -25.108 1.00 69.31 101 TYR A CA 1
ATOM 851 C C . TYR A 1 101 ? 4.467 -1.913 -25.087 1.00 69.31 101 TYR A C 1
ATOM 853 O O . TYR A 1 101 ? 4.148 -0.759 -25.376 1.00 69.31 101 TYR A O 1
ATOM 861 N N . TRP A 1 102 ? 3.575 -2.842 -24.754 1.00 71.44 102 TRP A N 1
ATOM 862 C CA . TRP A 1 102 ? 2.184 -2.527 -24.470 1.00 71.44 102 TRP A CA 1
ATOM 863 C C . TRP A 1 102 ? 2.058 -2.100 -23.015 1.00 71.44 102 TRP A C 1
ATOM 865 O O . TRP A 1 102 ? 2.416 -2.852 -22.112 1.00 71.44 102 TRP A O 1
ATOM 875 N N . GLU A 1 103 ? 1.520 -0.908 -22.803 1.00 67.75 103 GLU A N 1
ATOM 876 C CA . GLU A 1 103 ? 1.294 -0.349 -21.476 1.00 67.75 103 GLU A CA 1
ATOM 877 C C . GLU A 1 103 ? -0.208 -0.189 -21.226 1.00 67.75 103 GLU A C 1
ATOM 879 O O . GLU A 1 103 ? -0.977 0.152 -22.132 1.00 67.75 103 GLU A O 1
ATOM 884 N N . ASN A 1 104 ? -0.636 -0.456 -19.992 1.00 72.06 104 ASN A N 1
ATOM 885 C CA . ASN A 1 104 ? -1.961 -0.066 -19.536 1.00 72.06 104 ASN A CA 1
ATOM 886 C C . ASN A 1 104 ? -1.909 1.434 -19.199 1.00 72.06 104 ASN A C 1
ATOM 888 O O . ASN A 1 104 ? -1.185 1.793 -18.277 1.00 72.06 104 ASN A O 1
ATOM 892 N N . PRO A 1 105 ? -2.674 2.313 -19.870 1.00 73.38 105 PRO A N 1
ATOM 893 C CA . PRO A 1 105 ? -2.655 3.747 -19.565 1.00 73.38 105 PRO A CA 1
ATOM 894 C C . PRO A 1 105 ? -3.136 4.071 -18.141 1.00 73.38 105 PRO A C 1
ATOM 896 O O . PRO A 1 105 ? -2.868 5.157 -17.639 1.00 73.38 105 PRO A O 1
ATOM 899 N N . ASN A 1 106 ? -3.824 3.127 -17.492 1.00 73.88 106 ASN A N 1
ATOM 900 C CA . ASN A 1 106 ? -4.247 3.213 -16.097 1.00 73.88 106 ASN A CA 1
ATOM 901 C C . ASN A 1 106 ? -3.295 2.457 -15.150 1.00 73.88 106 ASN A C 1
ATOM 903 O O . ASN A 1 106 ? -3.671 2.172 -14.014 1.00 73.88 106 ASN A O 1
ATOM 907 N N . ALA A 1 107 ? -2.102 2.061 -15.610 1.00 73.94 107 ALA A N 1
ATOM 908 C CA . ALA A 1 107 ? -1.093 1.459 -14.750 1.00 73.94 107 ALA A CA 1
ATOM 909 C C . ALA A 1 107 ? -0.692 2.448 -13.651 1.00 73.94 107 ALA A C 1
ATOM 911 O O . ALA A 1 107 ? -0.530 3.645 -13.892 1.00 73.94 107 ALA A O 1
ATOM 912 N N . LYS A 1 108 ? -0.560 1.930 -12.430 1.00 75.25 108 LYS A N 1
ATOM 913 C CA . LYS A 1 108 ? -0.165 2.709 -11.254 1.00 75.25 108 LYS A CA 1
ATOM 914 C C . LYS A 1 108 ? 1.133 2.195 -10.653 1.00 75.25 108 LYS A C 1
ATOM 916 O O . LYS A 1 108 ? 2.017 2.994 -10.374 1.00 75.25 108 LYS A O 1
ATOM 921 N N . TRP A 1 109 ? 1.260 0.877 -10.514 1.00 68.62 109 TRP A N 1
ATOM 922 C CA . TRP A 1 109 ? 2.422 0.242 -9.906 1.00 68.62 109 TRP A CA 1
ATOM 923 C C . TRP A 1 109 ? 2.862 -0.970 -10.704 1.00 68.62 109 TRP A C 1
ATOM 925 O O . TRP A 1 109 ? 2.052 -1.833 -11.058 1.00 68.62 109 TRP A O 1
ATOM 935 N N . ASP A 1 110 ? 4.166 -1.044 -10.926 1.00 53.03 110 ASP A N 1
ATOM 936 C CA . ASP A 1 110 ? 4.814 -2.260 -11.367 1.00 53.03 110 ASP A CA 1
ATOM 937 C C . ASP A 1 110 ? 5.059 -3.127 -10.123 1.00 53.03 110 ASP A C 1
ATOM 939 O O . ASP A 1 110 ? 5.707 -2.691 -9.176 1.00 53.03 110 ASP A O 1
ATOM 943 N N . TRP A 1 111 ? 4.553 -4.368 -10.169 1.00 59.38 111 TRP A N 1
ATOM 944 C CA . TRP A 1 111 ? 4.705 -5.445 -9.175 1.00 59.38 111 TRP A CA 1
ATOM 945 C C . TRP A 1 111 ? 3.668 -5.398 -8.040 1.00 59.38 111 TRP A C 1
ATOM 947 O O . TRP A 1 111 ? 3.705 -4.552 -7.146 1.00 59.38 111 TRP A O 1
ATOM 957 N N . TYR A 1 112 ? 2.743 -6.365 -8.063 1.00 68.00 112 TYR A N 1
ATOM 958 C CA . TYR A 1 112 ? 1.760 -6.587 -7.004 1.00 68.00 112 TYR A CA 1
ATOM 959 C C . TYR A 1 112 ? 1.690 -8.063 -6.621 1.00 68.00 112 TYR A C 1
ATOM 961 O O . TYR A 1 112 ? 2.076 -8.952 -7.386 1.00 68.00 112 TYR A O 1
ATOM 969 N N . GLN A 1 113 ? 1.168 -8.307 -5.425 1.00 80.56 113 GLN 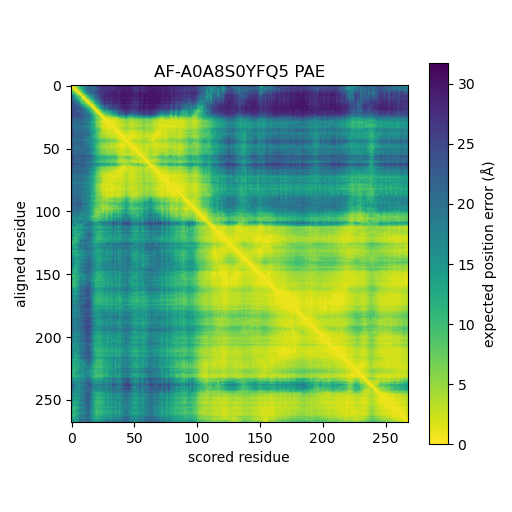A N 1
ATOM 970 C CA . GLN A 1 113 ? 0.958 -9.632 -4.872 1.00 80.56 113 GLN A CA 1
ATOM 971 C C . GLN A 1 113 ? -0.239 -9.572 -3.922 1.00 80.56 113 GLN A C 1
ATOM 973 O O . GLN A 1 113 ? -0.266 -8.731 -3.027 1.00 80.56 113 GLN A O 1
ATOM 978 N N . ILE A 1 114 ? -1.215 -10.461 -4.105 1.00 88.94 114 ILE A N 1
ATOM 979 C CA . ILE A 1 114 ? -2.350 -10.596 -3.182 1.00 88.94 114 ILE A CA 1
ATOM 980 C C . ILE A 1 114 ? -1.816 -11.113 -1.837 1.00 88.94 114 ILE A C 1
ATOM 982 O O . ILE A 1 114 ? -1.046 -12.077 -1.817 1.00 88.94 114 ILE A O 1
ATOM 986 N N . GLY A 1 115 ? -2.201 -10.461 -0.736 1.00 88.38 115 GLY A N 1
ATOM 987 C CA . GLY A 1 115 ? -1.656 -10.693 0.606 1.00 88.38 115 GLY A CA 1
ATOM 988 C C . GLY A 1 115 ? -0.335 -9.946 0.814 1.00 88.38 115 GLY A C 1
ATOM 989 O O . GLY A 1 115 ? -0.304 -8.784 1.222 1.00 88.38 115 GLY A O 1
ATOM 990 N N . GLY A 1 116 ? 0.791 -10.605 0.540 1.00 90.19 116 GLY A N 1
ATOM 991 C CA . GLY A 1 116 ? 2.126 -10.028 0.683 1.00 90.19 116 GLY A CA 1
ATOM 992 C C . GLY A 1 116 ? 2.403 -9.609 2.127 1.00 90.19 116 GLY A C 1
ATOM 993 O O . GLY A 1 116 ? 2.228 -10.401 3.056 1.00 90.19 116 GLY A O 1
ATOM 994 N N . ARG A 1 117 ? 2.828 -8.356 2.337 1.00 86.81 117 ARG A N 1
ATOM 995 C CA . ARG A 1 117 ? 3.038 -7.785 3.684 1.00 86.81 117 ARG A CA 1
ATOM 996 C C . ARG A 1 117 ? 1.737 -7.693 4.491 1.00 86.81 117 ARG A C 1
ATOM 998 O O . ARG A 1 117 ? 1.788 -7.715 5.711 1.00 86.81 117 ARG A O 1
ATOM 1005 N N . TRP A 1 118 ? 0.598 -7.649 3.809 1.00 87.25 118 TRP A N 1
ATOM 1006 C CA . TRP A 1 118 ? -0.736 -7.496 4.390 1.00 87.25 118 TRP A CA 1
ATOM 1007 C C . TRP A 1 118 ? -1.487 -8.825 4.471 1.00 87.25 118 TRP A C 1
ATOM 1009 O O . TRP A 1 118 ? -2.716 -8.840 4.472 1.00 87.25 118 TRP A O 1
ATOM 1019 N N . SER A 1 119 ? -0.751 -9.941 4.498 1.00 91.44 119 SER A N 1
ATOM 1020 C CA . SER A 1 119 ? -1.365 -11.265 4.529 1.00 91.44 119 SER A CA 1
ATOM 1021 C C . SER A 1 119 ? -2.296 -11.400 5.740 1.00 91.44 119 SER A C 1
ATOM 1023 O O . SER A 1 119 ? -1.879 -11.143 6.868 1.00 91.44 119 SER A O 1
ATOM 1025 N N . GLY A 1 120 ? -3.546 -11.802 5.515 1.00 92.12 120 GLY A N 1
ATOM 1026 C CA . GLY A 1 120 ? -4.562 -11.938 6.557 1.00 92.12 120 GLY A CA 1
ATOM 1027 C C . GLY A 1 120 ? -5.147 -10.610 7.042 1.00 92.12 120 GLY A C 1
ATOM 1028 O O . GLY A 1 120 ? -5.559 -10.499 8.198 1.00 92.12 120 GLY A O 1
ATOM 1029 N N . LEU A 1 121 ? -5.186 -9.568 6.216 1.00 92.06 121 LEU A N 1
ATOM 1030 C CA . LEU A 1 121 ? -5.778 -8.294 6.628 1.00 92.06 121 LEU A CA 1
ATOM 1031 C C . LEU A 1 121 ? -7.317 -8.366 6.760 1.00 92.06 121 LEU A C 1
ATOM 1033 O O . LEU A 1 121 ? -7.854 -7.759 7.686 1.00 92.06 121 LEU A O 1
ATOM 1037 N N . LEU A 1 122 ? -8.031 -9.136 5.928 1.00 94.50 122 LEU A N 1
ATOM 1038 C CA . LEU A 1 122 ? -9.504 -9.161 5.933 1.00 94.50 122 LEU A CA 1
ATOM 1039 C C . LEU A 1 122 ? -10.054 -10.105 6.996 1.00 94.50 122 LEU A C 1
ATOM 1041 O O . LEU A 1 122 ? -9.760 -11.298 6.971 1.00 94.50 122 LEU A O 1
ATOM 1045 N N . ARG A 1 123 ? -10.906 -9.590 7.888 1.00 94.94 123 ARG A N 1
ATOM 1046 C CA . ARG A 1 123 ? -11.643 -10.391 8.873 1.00 94.94 123 ARG A CA 1
ATOM 1047 C C . ARG A 1 123 ? -12.932 -10.922 8.263 1.00 94.94 123 ARG A C 1
ATOM 1049 O O . ARG A 1 123 ? -13.750 -10.148 7.784 1.00 94.94 123 ARG A O 1
ATOM 1056 N N . LEU A 1 124 ? -13.129 -12.233 8.308 1.00 96.56 124 LEU A N 1
ATOM 1057 C CA . LEU A 1 124 ? -14.375 -12.861 7.886 1.00 96.56 124 LEU A CA 1
ATOM 1058 C C . LEU A 1 124 ? -15.433 -12.806 8.991 1.00 96.56 124 LEU A C 1
ATOM 1060 O O . LEU A 1 124 ? -15.129 -12.959 10.179 1.00 96.56 124 LEU A O 1
ATOM 1064 N N . LYS A 1 125 ? -16.690 -12.638 8.578 1.00 96.25 125 LYS A N 1
ATOM 1065 C CA . LYS A 1 125 ? -17.864 -12.843 9.431 1.00 96.25 125 LYS A CA 1
ATOM 1066 C C . LYS A 1 125 ? -18.016 -14.326 9.791 1.00 96.25 125 LYS A C 1
ATOM 1068 O O . LYS A 1 125 ? -17.559 -15.198 9.044 1.00 96.25 125 LYS A O 1
ATOM 1073 N N . PRO A 1 126 ? -18.719 -14.645 10.892 1.00 94.94 126 PRO A N 1
ATOM 1074 C CA . PRO A 1 126 ? -19.173 -16.008 11.134 1.00 94.94 126 PRO A CA 1
ATOM 1075 C C . PRO A 1 126 ? -19.953 -16.539 9.926 1.00 94.94 126 PRO A C 1
ATOM 1077 O O . PRO A 1 126 ? -20.787 -15.824 9.374 1.00 94.94 126 PRO A O 1
ATOM 1080 N N . LEU A 1 127 ? -19.698 -17.795 9.545 1.00 93.25 127 LEU A N 1
ATOM 1081 C CA . LEU A 1 127 ? -20.351 -18.475 8.414 1.00 93.25 127 LEU A CA 1
ATOM 1082 C C . LEU A 1 127 ? -20.055 -17.866 7.028 1.00 93.25 127 LEU A C 1
ATOM 1084 O O . LEU A 1 127 ? -20.803 -18.121 6.085 1.00 93.25 127 LEU A O 1
ATOM 1088 N N . ALA A 1 128 ? -18.973 -17.092 6.893 1.00 95.44 128 ALA A N 1
ATOM 1089 C CA . ALA A 1 128 ? -18.498 -16.607 5.602 1.00 95.44 128 ALA A CA 1
ATOM 1090 C C . ALA A 1 128 ? -18.359 -17.750 4.582 1.00 95.44 128 ALA A C 1
ATOM 1092 O O . ALA A 1 128 ? -17.799 -18.807 4.873 1.00 95.44 128 ALA A O 1
ATOM 1093 N N . THR A 1 129 ? -18.862 -17.515 3.370 1.00 94.31 129 THR A N 1
ATOM 1094 C CA . THR A 1 129 ? -18.876 -18.520 2.287 1.00 94.31 129 THR A CA 1
ATOM 1095 C C . THR A 1 129 ? -17.764 -18.328 1.259 1.00 94.31 129 THR A C 1
ATOM 1097 O O . THR A 1 129 ? -17.616 -19.132 0.338 1.00 94.31 129 THR A O 1
ATOM 1100 N N . SER A 1 130 ? -16.978 -17.265 1.405 1.00 91.81 130 SER A N 1
ATOM 1101 C CA . SER A 1 130 ? -15.845 -16.951 0.548 1.00 91.81 130 SER A CA 1
ATOM 1102 C C . SER A 1 130 ? -14.633 -16.528 1.371 1.00 91.81 130 SER A C 1
ATOM 1104 O O . SER A 1 130 ? -14.752 -16.045 2.495 1.00 91.81 130 SER A O 1
ATOM 1106 N N . GLY A 1 131 ? -13.455 -16.736 0.795 1.00 93.75 131 GLY A N 1
ATOM 1107 C CA . GLY A 1 131 ? -12.181 -16.451 1.434 1.00 93.75 131 GLY A CA 1
ATOM 1108 C C . GLY A 1 131 ? -11.068 -17.183 0.705 1.00 93.75 131 GLY A C 1
ATOM 1109 O O . GLY A 1 131 ? -11.152 -18.395 0.531 1.00 93.75 131 GLY A O 1
ATOM 1110 N N . ASN A 1 132 ? -10.042 -16.467 0.257 1.00 94.31 132 ASN A N 1
ATOM 1111 C CA . ASN A 1 132 ? -8.847 -17.076 -0.313 1.00 94.31 132 ASN A CA 1
ATOM 1112 C C . ASN A 1 132 ? -7.594 -16.432 0.267 1.00 94.31 132 ASN A C 1
ATOM 1114 O O . ASN A 1 132 ? -7.553 -15.223 0.524 1.00 94.31 132 ASN A O 1
ATOM 1118 N N . TYR A 1 133 ? -6.563 -17.256 0.409 1.00 91.88 133 TYR A N 1
ATOM 1119 C CA . TYR A 1 133 ? -5.220 -16.823 0.752 1.00 91.88 133 TYR A CA 1
ATOM 1120 C C . TYR A 1 133 ? -4.459 -16.423 -0.511 1.00 91.88 133 TYR A C 1
ATOM 1122 O O . TYR A 1 133 ? -4.571 -17.059 -1.561 1.00 91.88 133 TYR A O 1
ATOM 1130 N N . GLY A 1 134 ? -3.688 -15.357 -0.390 1.00 89.88 134 GLY A N 1
ATOM 1131 C CA . GLY A 1 134 ? -2.694 -14.934 -1.349 1.00 89.88 134 GLY A CA 1
ATOM 1132 C C . GLY A 1 134 ? -1.332 -15.536 -1.025 1.00 89.88 134 GLY A C 1
ATOM 1133 O O . GLY A 1 134 ? -1.200 -16.558 -0.349 1.00 89.88 134 GLY A O 1
ATOM 1134 N N . THR A 1 135 ? -0.290 -14.875 -1.513 1.00 90.69 135 THR A N 1
ATOM 1135 C CA . THR A 1 135 ? 1.094 -15.279 -1.260 1.00 90.69 135 THR A CA 1
ATOM 1136 C C . THR A 1 135 ? 1.665 -14.393 -0.163 1.00 90.69 135 THR A C 1
ATOM 1138 O O . THR A 1 135 ? 1.456 -13.182 -0.180 1.00 90.69 135 THR A O 1
ATOM 1141 N N . ARG A 1 136 ? 2.453 -14.949 0.757 1.00 90.19 136 ARG A N 1
ATOM 1142 C CA . ARG A 1 136 ? 3.107 -14.171 1.822 1.00 90.19 136 ARG A CA 1
ATOM 1143 C C . ARG A 1 136 ? 4.330 -13.396 1.335 1.00 90.19 136 ARG A C 1
ATOM 1145 O O . ARG A 1 136 ? 4.983 -13.779 0.363 1.00 90.19 136 ARG A O 1
ATOM 1152 N N . SER A 1 137 ? 4.650 -12.307 2.029 1.00 87.38 137 SER A N 1
ATOM 1153 C CA . SER A 1 137 ? 5.918 -11.592 1.858 1.00 87.38 137 SER A CA 1
ATOM 1154 C C . SER A 1 137 ? 7.046 -12.340 2.572 1.00 87.38 137 SER A C 1
ATOM 1156 O O . SER A 1 137 ? 6.824 -13.098 3.516 1.00 87.38 137 SER A O 1
ATOM 1158 N N . TRP A 1 138 ? 8.289 -12.075 2.171 1.00 87.12 138 TRP A N 1
ATOM 1159 C CA . TRP A 1 138 ? 9.467 -12.539 2.906 1.00 87.12 138 T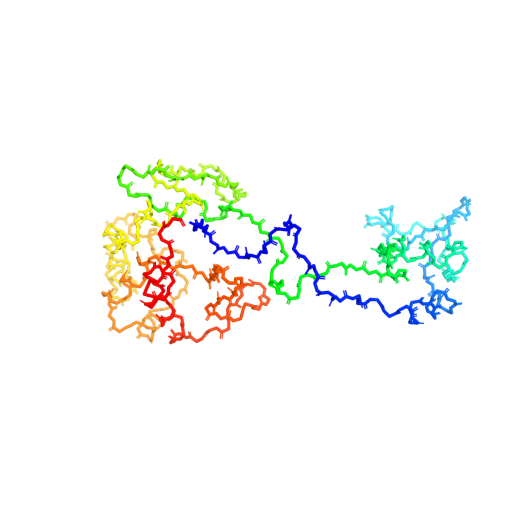RP A CA 1
ATOM 1160 C C . TRP A 1 138 ? 9.504 -12.010 4.351 1.00 87.12 138 TRP A C 1
ATOM 1162 O O . TRP A 1 138 ? 10.105 -12.641 5.213 1.00 87.12 138 TRP A O 1
ATOM 1172 N N . THR A 1 139 ? 8.837 -10.882 4.623 1.00 85.00 139 THR A N 1
ATOM 1173 C CA . THR A 1 139 ? 8.807 -10.221 5.938 1.00 85.00 139 THR A CA 1
ATOM 1174 C C . THR A 1 139 ? 7.896 -10.892 6.966 1.00 85.00 139 THR A C 1
ATOM 1176 O O . THR A 1 139 ? 8.098 -10.672 8.149 1.00 85.00 139 THR A O 1
ATOM 1179 N N . ASN A 1 140 ? 6.896 -11.671 6.541 1.00 89.00 140 ASN A N 1
ATOM 1180 C CA . ASN A 1 140 ? 5.861 -12.248 7.417 1.00 89.00 140 ASN A CA 1
ATOM 1181 C C . ASN A 1 140 ? 5.594 -13.731 7.111 1.00 89.00 140 ASN A C 1
ATOM 1183 O O . ASN A 1 140 ? 4.503 -14.259 7.346 1.00 89.00 140 ASN A O 1
ATOM 1187 N N . LYS A 1 141 ? 6.587 -14.417 6.538 1.00 90.00 141 LYS A N 1
ATOM 1188 C CA . LYS A 1 141 ? 6.443 -15.797 6.064 1.00 90.00 141 LYS A CA 1
ATOM 1189 C C . LYS A 1 141 ? 6.046 -16.768 7.182 1.00 90.00 141 LYS A C 1
ATOM 1191 O O . LYS A 1 141 ? 5.202 -17.627 6.953 1.00 90.00 141 LYS A O 1
ATOM 1196 N N . GLU A 1 142 ? 6.608 -16.573 8.373 1.00 91.25 142 GLU A N 1
ATOM 1197 C CA . GLU A 1 142 ? 6.445 -17.459 9.534 1.00 91.25 142 GLU A CA 1
ATOM 1198 C C . GLU A 1 142 ? 5.370 -16.974 10.530 1.00 91.25 142 GLU A C 1
ATOM 1200 O O . GLU A 1 142 ? 5.154 -17.599 11.565 1.00 91.25 142 GLU A O 1
ATOM 1205 N N . GLU A 1 143 ? 4.691 -15.853 10.257 1.00 89.69 143 GLU A N 1
ATOM 1206 C CA . GLU A 1 143 ? 3.678 -15.311 11.173 1.00 89.69 143 GLU A CA 1
ATOM 1207 C C . GLU A 1 143 ? 2.415 -16.189 11.212 1.00 89.69 143 GLU A C 1
ATOM 1209 O O . GLU A 1 143 ? 1.907 -16.643 10.183 1.00 89.69 143 GLU A O 1
ATOM 1214 N N . ILE A 1 144 ? 1.841 -16.408 12.394 1.00 90.94 144 ILE A N 1
ATOM 1215 C CA . ILE A 1 144 ? 0.576 -17.143 12.513 1.00 90.94 144 ILE A CA 1
ATOM 1216 C C . ILE A 1 144 ? -0.574 -16.183 12.192 1.00 90.94 144 ILE A C 1
ATOM 1218 O O . ILE A 1 144 ? -0.799 -15.215 12.914 1.00 90.94 144 ILE A O 1
ATOM 1222 N N . ILE A 1 145 ? -1.309 -16.465 11.115 1.00 88.69 145 ILE A N 1
ATOM 1223 C CA . ILE A 1 145 ? -2.507 -15.712 10.727 1.00 88.69 145 ILE A CA 1
ATOM 1224 C C . ILE A 1 145 ? -3.728 -16.437 11.312 1.00 88.69 145 ILE A C 1
ATOM 1226 O O . ILE A 1 145 ? -3.844 -17.647 11.102 1.00 88.69 145 ILE A O 1
ATOM 1230 N N . PRO A 1 146 ? -4.630 -15.747 12.036 1.00 91.75 146 PRO A N 1
ATOM 1231 C CA . PRO A 1 146 ? -5.862 -16.357 12.532 1.00 91.75 146 PRO A CA 1
ATOM 1232 C C . PRO A 1 146 ? -6.701 -16.969 11.401 1.00 91.75 146 PRO A C 1
ATOM 1234 O O . PRO A 1 146 ? -6.784 -16.405 10.315 1.00 91.75 146 PRO A O 1
ATOM 1237 N N . GLU A 1 147 ? -7.373 -18.093 11.655 1.00 89.62 147 GLU A N 1
ATOM 1238 C CA . GLU A 1 147 ? -8.104 -18.843 10.614 1.00 89.62 147 GLU A CA 1
ATOM 1239 C C . GLU A 1 147 ? -9.190 -18.019 9.906 1.00 89.62 147 GLU A C 1
ATOM 1241 O O . GLU A 1 147 ? -9.442 -18.205 8.719 1.00 89.62 147 GLU A O 1
ATOM 1246 N N . ASN A 1 148 ? -9.804 -17.063 10.609 1.00 94.44 148 ASN A N 1
ATOM 1247 C CA . ASN A 1 148 ? -10.835 -16.179 10.063 1.00 94.44 148 ASN A CA 1
ATOM 1248 C C . ASN A 1 148 ? -10.271 -14.949 9.331 1.00 94.44 148 ASN A C 1
ATOM 1250 O O . ASN A 1 148 ? -10.998 -13.970 9.133 1.00 94.44 148 ASN A O 1
ATOM 1254 N N . ARG A 1 149 ? -8.982 -14.956 8.984 1.00 94.06 149 ARG A N 1
ATOM 1255 C CA . ARG A 1 149 ? -8.302 -13.852 8.311 1.00 94.06 149 ARG A CA 1
ATOM 1256 C C . ARG A 1 149 ? -7.807 -14.292 6.939 1.00 94.06 149 ARG A C 1
ATOM 1258 O O . ARG A 1 149 ? -7.072 -15.267 6.831 1.00 94.06 149 ARG A O 1
ATOM 1265 N N . VAL A 1 150 ? -8.210 -13.571 5.896 1.00 94.88 150 VAL A N 1
ATOM 1266 C CA . VAL A 1 150 ? -7.943 -13.923 4.489 1.00 94.88 150 VAL A CA 1
ATOM 1267 C C . VAL A 1 150 ? -7.431 -12.725 3.691 1.00 94.88 150 VAL A C 1
ATOM 1269 O O . VAL A 1 150 ? -7.436 -11.591 4.172 1.00 94.88 150 VAL A O 1
ATOM 1272 N N . ASP A 1 151 ? -6.992 -12.981 2.459 1.00 94.50 151 ASP A N 1
ATOM 1273 C CA . ASP A 1 151 ? -6.417 -11.962 1.571 1.00 94.50 151 ASP A CA 1
ATOM 1274 C C . ASP A 1 151 ? -7.394 -11.474 0.510 1.00 94.50 151 ASP A C 1
ATOM 1276 O O . ASP A 1 151 ? -7.255 -10.354 0.015 1.00 94.50 151 ASP A O 1
ATOM 1280 N N . SER A 1 152 ? -8.391 -12.303 0.190 1.00 93.88 152 SER A N 1
ATOM 1281 C CA . SER A 1 152 ? -9.527 -11.918 -0.639 1.00 93.88 152 SER A CA 1
ATOM 1282 C C . SER A 1 152 ? -10.821 -12.597 -0.204 1.00 93.88 152 SER A C 1
ATOM 1284 O O . SER A 1 152 ? -10.805 -13.763 0.187 1.00 93.88 152 SER A O 1
ATOM 1286 N N . ALA A 1 153 ? -11.946 -11.892 -0.298 1.00 95.06 153 ALA A N 1
ATOM 1287 C CA . ALA A 1 153 ? -13.288 -12.441 -0.085 1.00 95.06 153 ALA A CA 1
ATOM 1288 C C . ALA A 1 153 ? -14.355 -11.556 -0.750 1.00 95.06 153 ALA A C 1
ATOM 1290 O O . ALA A 1 153 ? -14.057 -10.456 -1.224 1.00 95.06 153 ALA A O 1
ATOM 1291 N N . LYS A 1 154 ? -15.600 -12.036 -0.793 1.00 93.94 154 LYS A N 1
ATOM 1292 C CA . LYS A 1 154 ? -16.759 -11.213 -1.155 1.00 93.94 154 LYS A CA 1
ATOM 1293 C C . LYS A 1 154 ? -17.045 -10.198 -0.058 1.00 93.94 154 LYS A C 1
ATOM 1295 O O . LYS A 1 154 ? -16.927 -10.523 1.122 1.00 93.94 154 LYS A O 1
ATOM 1300 N N . ILE A 1 155 ? -17.502 -9.003 -0.427 1.00 93.06 155 ILE A N 1
ATOM 1301 C CA . ILE A 1 155 ? -17.800 -7.934 0.540 1.00 93.06 155 ILE A CA 1
ATOM 1302 C C . ILE A 1 155 ? -18.794 -8.390 1.607 1.00 93.06 155 ILE A C 1
ATOM 1304 O O . ILE A 1 155 ? -18.589 -8.125 2.792 1.00 93.06 155 ILE A O 1
ATOM 1308 N N . LYS A 1 156 ? -19.838 -9.134 1.223 1.00 94.25 156 LYS A N 1
ATOM 1309 C CA . LYS A 1 156 ? -20.832 -9.638 2.181 1.00 94.25 156 LYS A CA 1
ATOM 1310 C C . LYS A 1 156 ? -20.236 -10.495 3.295 1.00 94.25 156 LYS A C 1
ATOM 1312 O O . LYS A 1 156 ? -20.761 -10.470 4.407 1.00 94.25 156 LYS A O 1
ATOM 1317 N N . ASP A 1 157 ? -19.154 -11.215 3.009 1.00 96.62 157 ASP A N 1
ATOM 1318 C CA . ASP A 1 157 ? -18.515 -12.167 3.917 1.00 96.62 157 ASP A CA 1
ATOM 1319 C C . ASP A 1 157 ? -17.463 -11.497 4.821 1.00 96.62 157 ASP A C 1
ATOM 1321 O O . ASP A 1 157 ? -17.028 -12.099 5.801 1.00 96.62 157 ASP A O 1
ATOM 1325 N N . ILE A 1 158 ? -17.080 -10.246 4.538 1.00 95.94 158 ILE A N 1
ATOM 1326 C CA . ILE A 1 158 ? -16.070 -9.501 5.300 1.00 95.94 158 ILE A CA 1
ATOM 1327 C C . ILE A 1 158 ? -16.729 -8.670 6.400 1.00 95.94 158 ILE A C 1
ATOM 1329 O O . ILE A 1 158 ? -17.752 -8.006 6.209 1.00 95.94 158 ILE A O 1
ATOM 1333 N N . ASP A 1 159 ? -16.121 -8.712 7.578 1.00 95.25 159 ASP A N 1
ATOM 1334 C CA . ASP A 1 159 ? -16.473 -7.916 8.737 1.00 95.25 159 ASP A CA 1
ATOM 1335 C C . ASP A 1 159 ? -15.626 -6.637 8.795 1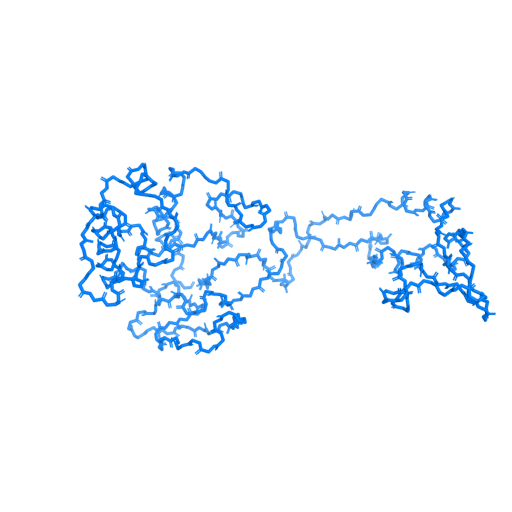.00 95.25 159 ASP A C 1
ATOM 1337 O O . ASP A 1 159 ? -14.474 -6.647 9.225 1.00 95.25 159 ASP A O 1
ATOM 1341 N N . PHE A 1 160 ? -16.239 -5.529 8.379 1.00 93.12 160 PHE A N 1
ATOM 1342 C CA . PHE A 1 160 ? -15.655 -4.186 8.414 1.00 93.12 160 PHE A CA 1
ATOM 1343 C C . PHE A 1 160 ? -15.953 -3.423 9.715 1.00 93.12 160 PHE A C 1
ATOM 1345 O O . PHE A 1 160 ? -15.717 -2.217 9.785 1.00 93.12 160 PHE A O 1
ATOM 1352 N N . SER A 1 161 ? -16.532 -4.075 10.731 1.00 92.62 161 SER A N 1
ATOM 1353 C CA . SER A 1 161 ? -16.766 -3.423 12.021 1.00 92.62 161 SER A CA 1
ATOM 1354 C C . SER A 1 161 ? -15.449 -3.155 12.750 1.00 92.62 161 SER A C 1
ATOM 1356 O O . SER A 1 161 ? -14.458 -3.868 12.581 1.00 92.62 161 SER A O 1
ATOM 1358 N N . VAL A 1 162 ? -15.436 -2.119 13.585 1.00 90.75 162 VAL A N 1
ATOM 1359 C CA . VAL A 1 162 ? -14.274 -1.794 14.417 1.00 90.75 162 VAL A CA 1
ATOM 1360 C C . VAL A 1 162 ? -13.927 -2.986 15.307 1.00 90.75 162 VAL A C 1
ATOM 1362 O O . VAL A 1 162 ? -14.782 -3.505 16.029 1.00 90.75 162 VAL A O 1
ATOM 1365 N N . ASP A 1 163 ? -12.665 -3.418 15.271 1.00 89.56 163 ASP A N 1
ATOM 1366 C CA . ASP A 1 163 ? -12.183 -4.417 16.219 1.00 89.56 163 ASP A CA 1
ATOM 1367 C C . ASP A 1 163 ? -12.063 -3.782 17.601 1.00 89.56 163 ASP A C 1
ATOM 1369 O O . ASP A 1 163 ? -11.205 -2.932 17.836 1.00 89.56 163 ASP A O 1
ATOM 1373 N N . ARG A 1 164 ? -12.923 -4.196 18.533 1.00 92.88 164 ARG A N 1
ATOM 1374 C CA . ARG A 1 164 ? -12.925 -3.637 19.886 1.00 92.88 164 ARG A CA 1
ATOM 1375 C C . ARG A 1 164 ? -11.583 -3.824 20.599 1.00 92.88 164 ARG A C 1
ATOM 1377 O O . ARG A 1 164 ? -11.193 -2.943 21.357 1.00 92.88 164 ARG A O 1
ATOM 1384 N N . LYS A 1 165 ? -10.866 -4.926 20.348 1.00 93.00 165 LYS A N 1
ATOM 1385 C CA . LYS A 1 165 ? -9.562 -5.170 20.978 1.00 93.00 165 LYS A CA 1
ATOM 1386 C C . LYS A 1 165 ? -8.498 -4.223 20.433 1.00 93.00 165 LYS A C 1
ATOM 1388 O O . LYS A 1 165 ? -7.734 -3.670 21.219 1.00 93.00 165 LYS A O 1
ATOM 1393 N N . GLU A 1 166 ? -8.468 -4.001 19.119 1.00 93.25 166 GLU A N 1
ATOM 1394 C CA . GLU A 1 166 ? -7.545 -3.019 18.530 1.00 93.25 166 GLU A CA 1
ATOM 1395 C C . GLU A 1 166 ? -7.920 -1.594 18.941 1.00 93.25 166 GLU A C 1
ATOM 1397 O O . GLU A 1 166 ? -7.044 -0.812 19.290 1.00 93.25 166 GLU A O 1
ATOM 1402 N N . TYR A 1 167 ? -9.213 -1.264 18.994 1.00 96.50 167 TYR A N 1
ATOM 1403 C CA . TYR A 1 167 ? -9.677 0.031 19.491 1.00 96.50 167 TYR A CA 1
ATOM 1404 C C . TYR A 1 167 ? -9.166 0.300 20.914 1.00 96.50 167 TYR A C 1
ATOM 1406 O O . TYR A 1 167 ? -8.543 1.327 21.169 1.00 96.50 167 TYR A O 1
ATOM 1414 N N . GLU A 1 168 ? -9.372 -0.641 21.841 1.00 97.31 168 GLU A N 1
ATOM 1415 C CA . GLU A 1 168 ? -8.892 -0.528 23.225 1.00 97.31 168 GLU A CA 1
ATOM 1416 C C . GLU A 1 168 ? -7.353 -0.457 23.291 1.00 97.31 168 GLU A C 1
ATOM 1418 O O . GLU A 1 168 ? -6.800 0.296 24.094 1.00 97.31 168 GLU A O 1
ATOM 1423 N N . ARG A 1 169 ? -6.649 -1.166 22.398 1.00 96.19 169 ARG A N 1
ATOM 1424 C CA . ARG A 1 169 ? -5.189 -1.079 22.258 1.00 96.19 169 ARG A CA 1
ATOM 1425 C C . ARG A 1 169 ? -4.729 0.314 21.815 1.00 96.19 169 ARG A C 1
ATOM 1427 O O . ARG A 1 169 ? -3.759 0.815 22.377 1.00 96.19 169 ARG A O 1
ATOM 1434 N N . PHE A 1 170 ? -5.408 0.954 20.862 1.00 97.19 170 PHE A N 1
ATOM 1435 C CA . PHE A 1 170 ? -5.072 2.313 20.421 1.00 97.19 170 PHE A CA 1
ATOM 1436 C C . PHE A 1 170 ? -5.414 3.378 21.467 1.00 97.19 170 PHE A C 1
ATOM 1438 O O . PHE A 1 170 ? -4.646 4.323 21.637 1.00 97.19 170 PHE A O 1
ATOM 1445 N N . ILE A 1 171 ? -6.502 3.201 22.226 1.00 98.19 171 ILE A N 1
ATOM 1446 C CA . ILE A 1 171 ? -6.769 4.033 23.410 1.00 98.19 171 ILE A CA 1
ATOM 1447 C C . ILE A 1 171 ? -5.596 3.935 24.385 1.00 98.19 171 ILE A C 1
ATOM 1449 O O . ILE A 1 171 ? -5.061 4.958 24.809 1.00 98.19 171 ILE A O 1
ATOM 1453 N N . ARG A 1 172 ? -5.151 2.711 24.702 1.00 97.38 172 ARG A N 1
ATOM 1454 C CA . ARG A 1 172 ? -4.046 2.518 25.644 1.00 97.38 172 ARG A CA 1
ATOM 1455 C C . ARG A 1 172 ? -2.724 3.070 25.113 1.00 97.38 172 ARG A C 1
ATOM 1457 O O . ARG A 1 172 ? -1.953 3.643 25.877 1.00 97.38 172 ARG A O 1
ATOM 1464 N N . PHE A 1 173 ? -2.468 2.928 23.815 1.00 97.50 173 PHE A N 1
ATOM 1465 C CA . PHE A 1 173 ? -1.313 3.542 23.165 1.00 97.50 173 PHE A CA 1
ATOM 1466 C C . PHE A 1 173 ? -1.308 5.061 23.363 1.00 97.50 173 PHE A C 1
ATOM 1468 O O . PHE A 1 173 ? -0.282 5.614 23.754 1.00 97.50 173 PHE A O 1
ATOM 1475 N N . TRP A 1 174 ? -2.448 5.725 23.150 1.00 98.00 174 TRP A N 1
ATOM 1476 C CA . TRP A 1 174 ? -2.570 7.167 23.352 1.00 98.00 174 TRP A CA 1
ATOM 1477 C C . TRP A 1 174 ? -2.275 7.570 24.798 1.00 98.00 174 TRP A C 1
ATOM 1479 O O . TRP A 1 174 ? -1.493 8.488 25.028 1.00 98.00 174 TRP A O 1
ATOM 1489 N N . GLU A 1 175 ? -2.843 6.862 25.774 1.00 98.06 175 GLU A N 1
ATOM 1490 C CA . GLU A 1 175 ? -2.608 7.138 27.198 1.00 98.06 175 GLU A CA 1
ATOM 1491 C C . GLU A 1 175 ? -1.113 7.065 27.548 1.00 98.06 175 GLU A C 1
ATOM 1493 O O . GLU A 1 175 ? -0.572 7.947 28.210 1.00 98.06 175 GLU A O 1
ATOM 1498 N N . LEU A 1 176 ? -0.408 6.053 27.038 1.00 97.25 176 LEU A N 1
ATOM 1499 C CA . LEU A 1 176 ? 1.032 5.896 27.258 1.00 97.25 176 LEU A CA 1
ATOM 1500 C C . LEU A 1 176 ? 1.853 6.966 26.525 1.00 97.25 176 LEU A C 1
ATOM 1502 O O . LEU A 1 176 ? 2.778 7.547 27.091 1.00 97.25 176 LEU A O 1
ATOM 1506 N N . LYS A 1 177 ? 1.549 7.209 25.245 1.00 96.06 177 LYS A N 1
ATOM 1507 C CA . LYS A 1 177 ? 2.400 8.016 24.364 1.00 96.06 177 LYS A CA 1
ATOM 1508 C C . LYS A 1 177 ? 2.124 9.514 24.445 1.00 96.06 177 LYS A C 1
ATOM 1510 O O . LYS A 1 177 ? 3.059 10.314 24.371 1.00 96.06 177 LYS A O 1
ATOM 1515 N N . VAL A 1 178 ? 0.852 9.884 24.523 1.00 96.94 178 VAL A N 1
ATOM 1516 C CA . VAL A 1 178 ? 0.377 11.266 24.428 1.00 96.94 178 VAL A CA 1
ATOM 1517 C C . VAL A 1 178 ? 0.085 11.825 25.815 1.00 96.94 178 VAL A C 1
ATOM 1519 O O . VAL A 1 178 ? 0.612 12.889 26.148 1.00 96.94 178 VAL A O 1
ATOM 1522 N N . ASP A 1 179 ? -0.677 11.092 26.633 1.00 97.12 179 ASP A N 1
ATOM 1523 C CA . ASP A 1 179 ? -1.031 11.537 27.990 1.00 97.12 179 ASP A CA 1
ATOM 1524 C C . ASP A 1 179 ? 0.139 11.339 28.978 1.00 97.12 179 ASP A C 1
ATOM 1526 O O . ASP A 1 179 ? 0.275 12.091 29.944 1.00 97.12 179 ASP A O 1
ATOM 1530 N N . GLY A 1 180 ? 1.045 10.397 28.686 1.00 95.25 180 GLY A N 1
ATOM 1531 C CA . GLY A 1 180 ? 2.285 10.173 29.435 1.00 95.25 180 GLY A CA 1
ATOM 1532 C C . GLY A 1 180 ? 2.160 9.174 30.585 1.00 95.25 180 GLY A C 1
ATOM 1533 O O . GLY A 1 180 ? 2.954 9.228 31.528 1.00 95.25 180 GLY A O 1
ATOM 1534 N N . ASP A 1 181 ? 1.183 8.269 30.523 1.00 97.25 181 ASP A N 1
ATOM 1535 C CA . ASP A 1 181 ? 1.031 7.189 31.494 1.00 97.25 181 ASP A CA 1
ATOM 1536 C C . ASP A 1 181 ? 2.278 6.296 31.556 1.00 97.25 181 ASP A C 1
ATOM 1538 O O . ASP A 1 181 ? 2.898 5.955 30.546 1.00 97.25 181 ASP A O 1
ATOM 1542 N N . ALA A 1 182 ? 2.608 5.830 32.761 1.00 95.56 182 ALA A N 1
ATOM 1543 C CA . ALA A 1 182 ? 3.667 4.846 32.935 1.00 95.56 182 ALA A CA 1
ATOM 1544 C C . ALA A 1 182 ? 3.206 3.449 32.458 1.00 95.56 182 ALA A C 1
ATOM 1546 O O . ALA A 1 182 ? 2.113 3.004 32.838 1.00 95.56 182 ALA A O 1
ATOM 1547 N N . PRO A 1 183 ? 4.034 2.722 31.681 1.00 95.62 183 PRO A N 1
ATOM 1548 C CA . PRO A 1 183 ? 3.735 1.353 31.287 1.00 95.62 183 PRO A CA 1
ATOM 1549 C C . PRO A 1 183 ? 3.782 0.416 32.498 1.00 95.62 183 PRO A C 1
ATOM 1551 O O . PRO A 1 183 ? 4.698 0.478 33.321 1.00 95.62 183 PRO A O 1
ATOM 1554 N N . LYS A 1 184 ? 2.797 -0.476 32.595 1.00 94.81 184 LYS A N 1
ATOM 1555 C CA . LYS A 1 184 ? 2.624 -1.409 33.720 1.00 94.81 184 LYS A CA 1
ATOM 1556 C C . LYS A 1 184 ? 3.446 -2.683 33.571 1.00 94.81 184 LYS A C 1
ATOM 1558 O O . LYS A 1 184 ? 3.825 -3.294 34.567 1.00 94.81 184 LYS A O 1
ATOM 1563 N N . ASP A 1 185 ? 3.698 -3.098 32.337 1.00 95.62 185 ASP A N 1
ATOM 1564 C CA . ASP A 1 185 ? 4.404 -4.328 32.010 1.00 95.62 185 ASP A CA 1
ATOM 1565 C C . ASP A 1 185 ? 5.245 -4.171 30.733 1.00 95.62 185 ASP A C 1
ATOM 1567 O O . ASP A 1 185 ? 5.288 -3.113 30.103 1.00 95.62 185 ASP A O 1
ATOM 1571 N N . GLU A 1 186 ? 5.954 -5.236 30.359 1.00 94.50 186 GLU A N 1
ATOM 1572 C CA . GLU A 1 186 ? 6.787 -5.233 29.156 1.00 94.50 186 GLU A CA 1
ATOM 1573 C C . GLU A 1 186 ? 5.955 -5.160 27.866 1.00 94.50 186 GLU A C 1
ATOM 1575 O O . GLU A 1 186 ? 6.426 -4.631 26.865 1.00 94.50 186 GLU A O 1
ATOM 1580 N N . LYS A 1 187 ? 4.696 -5.620 27.883 1.00 92.56 187 LYS A N 1
ATOM 1581 C CA . LYS A 1 187 ? 3.819 -5.544 26.707 1.00 92.56 187 LYS A CA 1
ATOM 1582 C C . LYS A 1 187 ? 3.466 -4.094 26.398 1.00 92.56 187 LYS A C 1
ATOM 1584 O O . LYS A 1 187 ? 3.528 -3.696 25.240 1.00 92.56 187 LYS A O 1
ATOM 1589 N N . GLU A 1 188 ? 3.147 -3.297 27.416 1.00 95.00 188 GLU A N 1
ATOM 1590 C CA . GLU A 1 188 ? 2.886 -1.864 27.259 1.00 95.00 188 GLU A CA 1
ATOM 1591 C C . GLU A 1 188 ? 4.128 -1.093 26.792 1.00 95.00 188 GLU A C 1
ATOM 1593 O O . GLU A 1 188 ? 4.001 -0.167 25.994 1.00 95.00 188 GLU A O 1
ATOM 1598 N N . LYS A 1 189 ? 5.337 -1.502 27.201 1.00 93.38 189 LYS A N 1
ATOM 1599 C CA . LYS A 1 189 ? 6.575 -0.925 26.648 1.00 93.38 189 LYS A CA 1
ATOM 1600 C C . LYS A 1 189 ? 6.748 -1.256 25.170 1.00 93.38 189 LYS A C 1
ATOM 1602 O O . LYS A 1 189 ? 7.067 -0.370 24.381 1.00 93.38 189 LYS A O 1
ATOM 1607 N N . GLU A 1 190 ? 6.511 -2.508 24.779 1.00 92.88 190 GLU A N 1
ATOM 1608 C CA . GLU A 1 190 ? 6.594 -2.926 23.376 1.00 92.88 190 GLU A CA 1
ATOM 1609 C C . GLU A 1 190 ? 5.555 -2.208 22.493 1.00 92.88 190 GLU A C 1
ATOM 1611 O O . GLU A 1 190 ? 5.852 -1.938 21.330 1.00 92.88 190 GLU A O 1
ATOM 1616 N N . LEU A 1 191 ? 4.387 -1.817 23.032 1.00 92.25 191 LEU A N 1
ATOM 1617 C CA . LEU A 1 191 ? 3.378 -1.040 22.290 1.00 92.25 191 LEU A CA 1
ATOM 1618 C C . LEU A 1 191 ? 3.906 0.308 21.778 1.00 92.25 191 LEU A C 1
ATOM 1620 O O . LEU A 1 191 ? 3.511 0.727 20.694 1.00 92.25 191 LEU A O 1
ATOM 1624 N N . ILE A 1 192 ? 4.782 0.975 22.534 1.00 93.38 192 ILE A N 1
ATOM 1625 C CA . ILE A 1 192 ? 5.313 2.308 22.193 1.00 93.38 192 ILE A CA 1
ATOM 1626 C C . ILE A 1 192 ? 6.770 2.282 21.707 1.00 93.38 192 ILE A C 1
ATOM 1628 O O . ILE A 1 192 ? 7.294 3.302 21.269 1.00 93.38 192 ILE A O 1
ATOM 1632 N N . LYS A 1 193 ? 7.443 1.128 21.766 1.00 91.69 193 LYS A N 1
ATOM 1633 C CA . LYS A 1 193 ? 8.888 0.979 21.515 1.00 91.69 193 LYS A CA 1
ATOM 1634 C C . LYS A 1 193 ? 9.346 1.445 20.136 1.00 91.69 193 LYS A C 1
ATOM 1636 O O . LYS A 1 193 ? 10.413 2.038 20.013 1.00 91.69 193 LYS A O 1
ATOM 1641 N N . TRP A 1 194 ? 8.570 1.124 19.106 1.00 86.44 194 TRP A N 1
ATOM 1642 C CA . TRP A 1 194 ? 8.912 1.421 17.712 1.00 86.44 194 TRP A CA 1
ATOM 1643 C C . TRP A 1 194 ? 8.292 2.725 17.212 1.00 86.44 194 TRP A C 1
ATOM 1645 O O . TRP A 1 194 ? 8.491 3.095 16.056 1.00 86.44 194 TRP A O 1
ATOM 1655 N N . ASP A 1 195 ? 7.554 3.425 18.074 1.00 90.44 195 ASP A N 1
ATOM 1656 C CA . ASP A 1 195 ? 6.962 4.703 17.728 1.00 90.44 195 ASP A CA 1
ATOM 1657 C C . ASP A 1 195 ? 8.005 5.828 17.783 1.00 90.44 195 ASP A C 1
ATOM 1659 O O . ASP A 1 195 ? 8.475 6.236 18.848 1.00 90.44 195 ASP A O 1
ATOM 1663 N N . ILE A 1 196 ? 8.343 6.351 16.606 1.00 90.56 196 ILE A N 1
ATOM 1664 C CA . ILE A 1 196 ? 9.334 7.419 16.427 1.00 90.56 196 ILE A CA 1
ATOM 1665 C C . ILE A 1 196 ? 8.721 8.826 16.472 1.00 90.56 196 ILE A C 1
ATOM 1667 O O . ILE A 1 196 ? 9.460 9.814 16.467 1.00 90.56 196 ILE A O 1
ATOM 1671 N N . TYR A 1 197 ? 7.390 8.941 16.499 1.00 91.56 197 TYR A N 1
ATOM 1672 C CA . TYR A 1 197 ? 6.707 10.231 16.470 1.00 91.56 197 TYR A CA 1
ATOM 1673 C C . TYR A 1 197 ? 6.738 10.918 17.838 1.00 91.56 197 TYR A C 1
ATOM 1675 O O . TYR A 1 197 ? 6.811 10.281 18.891 1.00 91.56 197 TYR A O 1
ATOM 1683 N N . LYS A 1 198 ? 6.701 12.252 17.840 1.00 94.25 198 LYS A N 1
ATOM 1684 C CA . LYS A 1 198 ? 6.521 13.024 19.077 1.00 94.25 198 LYS A CA 1
ATOM 1685 C C . LYS A 1 198 ? 5.035 13.145 19.404 1.00 94.25 198 LYS A C 1
ATOM 1687 O O . LYS A 1 198 ? 4.207 13.004 18.512 1.00 94.25 198 LYS A O 1
ATOM 1692 N N . LYS A 1 199 ? 4.687 13.449 20.657 1.00 95.50 199 LYS A N 1
ATOM 1693 C CA . LYS A 1 199 ? 3.278 13.609 21.056 1.00 95.50 199 LYS A CA 1
ATOM 1694 C C . LYS A 1 199 ? 2.559 14.711 20.267 1.00 95.50 199 LYS A C 1
ATOM 1696 O O . LYS A 1 199 ? 1.371 14.576 20.007 1.00 95.50 199 LYS A O 1
ATOM 1701 N N . GLU A 1 200 ? 3.284 15.750 19.840 1.00 95.12 200 GLU A N 1
ATOM 1702 C CA . GLU A 1 200 ? 2.753 16.868 19.049 1.00 95.12 200 GLU A CA 1
ATOM 1703 C C . GLU A 1 200 ? 2.124 16.380 17.736 1.00 95.12 200 GLU A C 1
ATOM 1705 O O . GLU A 1 200 ? 1.034 16.812 17.388 1.00 95.12 200 GLU A O 1
ATOM 1710 N N . TYR A 1 201 ? 2.727 15.375 17.086 1.00 93.38 201 TYR A N 1
ATOM 1711 C CA . TYR A 1 201 ? 2.164 14.747 15.885 1.00 93.38 201 TYR A CA 1
ATOM 1712 C C . TYR A 1 201 ? 0.736 14.237 16.116 1.00 93.38 201 TYR A C 1
ATOM 1714 O O . TYR A 1 201 ? -0.144 14.422 15.282 1.00 93.38 201 TYR A O 1
ATOM 1722 N N . TYR A 1 202 ? 0.496 13.609 17.267 1.00 94.81 202 TYR A N 1
ATOM 1723 C CA . TYR A 1 202 ? -0.796 13.013 17.582 1.00 94.81 202 TYR A CA 1
ATOM 1724 C C . TYR A 1 202 ? -1.853 14.058 17.920 1.00 94.81 202 TYR A C 1
ATOM 1726 O O . TYR A 1 202 ? -2.989 13.900 17.496 1.00 94.81 202 TYR A O 1
ATOM 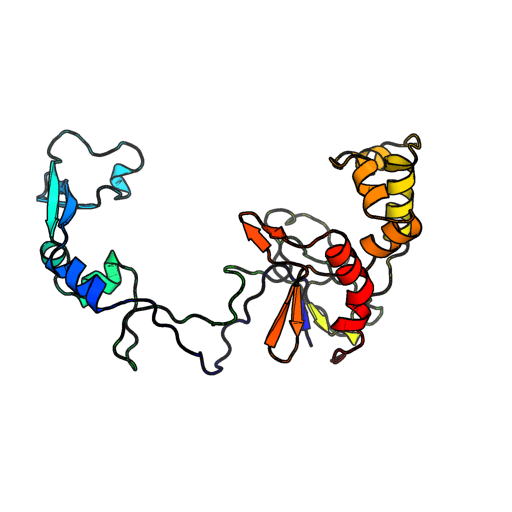1734 N N . VAL A 1 203 ? -1.503 15.115 18.653 1.00 95.06 203 VAL A N 1
ATOM 1735 C CA . VAL A 1 203 ? -2.468 16.161 19.038 1.00 95.06 203 VAL A CA 1
ATOM 1736 C C . VAL A 1 203 ? -2.764 17.138 17.901 1.00 95.06 203 VAL A C 1
ATOM 1738 O O . VAL A 1 203 ? -3.881 17.637 17.813 1.00 95.06 203 VAL A O 1
ATOM 1741 N N . ASP A 1 204 ? -1.803 17.370 17.004 1.00 93.38 204 ASP A N 1
ATOM 1742 C CA . ASP A 1 204 ? -2.021 18.170 15.795 1.00 93.38 204 ASP A CA 1
ATOM 1743 C C . ASP A 1 204 ? -2.910 17.397 14.803 1.00 93.38 204 ASP A C 1
ATOM 1745 O O . ASP A 1 204 ? -3.758 17.967 14.107 1.00 93.38 204 ASP A O 1
ATOM 1749 N N . LYS A 1 205 ? -2.759 16.065 14.762 1.00 91.81 205 LYS A N 1
ATOM 1750 C CA . LYS A 1 205 ? -3.522 15.192 13.871 1.00 91.81 205 LYS A CA 1
ATOM 1751 C C . LYS A 1 205 ? -4.887 14.787 14.448 1.00 91.81 205 LYS A C 1
ATOM 1753 O O . LYS A 1 205 ? -5.881 14.836 13.735 1.00 91.81 205 LYS A O 1
ATOM 1758 N N . TYR A 1 206 ? -5.019 14.401 15.703 1.00 94.25 206 TYR A N 1
ATOM 1759 C CA . TYR A 1 206 ? -6.275 13.858 16.229 1.00 94.25 206 TYR A CA 1
ATOM 1760 C C . TYR A 1 206 ? -6.827 14.733 17.352 1.00 94.25 206 TYR A C 1
ATOM 1762 O O . TYR A 1 206 ? -6.104 15.176 18.238 1.00 94.25 206 TYR A O 1
ATOM 1770 N N . SER A 1 207 ? -8.141 14.942 17.331 1.00 93.31 207 SER A N 1
ATOM 1771 C CA . SER A 1 207 ? -8.848 15.807 18.281 1.00 93.31 207 SER A CA 1
ATO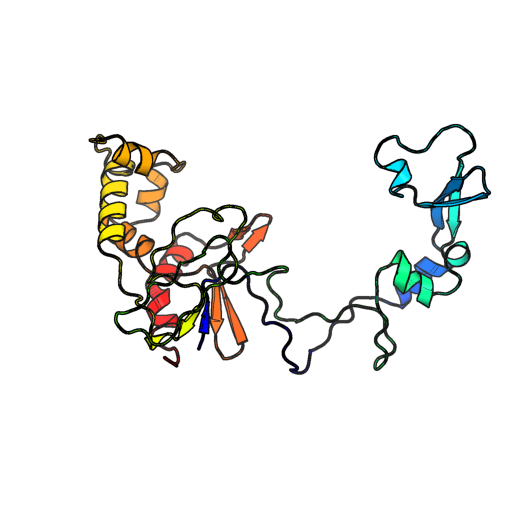M 1772 C C . SER A 1 207 ? -9.031 15.139 19.645 1.00 93.31 207 SER A C 1
ATOM 1774 O O . SER A 1 207 ? -9.214 15.822 20.651 1.00 93.31 207 SER A O 1
ATOM 1776 N N . SER A 1 208 ? -9.043 13.802 19.686 1.00 96.75 208 SER A N 1
ATOM 1777 C CA . SER A 1 208 ? -9.135 13.019 20.920 1.00 96.75 208 SER A CA 1
ATOM 1778 C C . SER A 1 208 ? -8.581 11.604 20.740 1.00 96.75 208 SER A C 1
ATOM 1780 O O . SER A 1 208 ? -8.446 11.109 19.615 1.00 96.75 208 SER A O 1
ATOM 1782 N N . LYS A 1 209 ? -8.334 10.914 21.860 1.00 97.12 209 LYS A N 1
ATOM 1783 C CA . LYS A 1 209 ? -7.921 9.506 21.853 1.00 97.12 209 LYS A CA 1
ATOM 1784 C C . LYS A 1 209 ? -8.982 8.578 21.267 1.00 97.12 209 LYS A C 1
ATOM 1786 O O . LYS A 1 209 ? -8.640 7.609 20.599 1.00 97.12 209 LYS A O 1
ATOM 1791 N N . GLU A 1 210 ? -10.265 8.883 21.460 1.00 97.25 210 GLU A N 1
ATOM 1792 C CA . GLU A 1 210 ? -11.381 8.133 20.872 1.00 97.25 210 GLU A CA 1
ATOM 1793 C C . GLU A 1 210 ? -11.433 8.298 19.354 1.00 97.25 210 GLU A C 1
ATOM 1795 O O . GLU A 1 210 ? -11.733 7.339 18.644 1.00 97.25 210 GLU A O 1
ATOM 1800 N N . GLU A 1 211 ? -11.137 9.496 18.841 1.00 95.19 211 GLU A N 1
ATOM 1801 C CA . GLU A 1 211 ? -11.028 9.722 17.401 1.00 95.19 211 GLU A CA 1
ATOM 1802 C C . GLU A 1 211 ? -9.839 8.957 16.814 1.00 95.19 211 GLU A C 1
ATOM 1804 O O . GLU A 1 211 ? -10.018 8.232 15.835 1.00 95.19 211 GLU A O 1
ATOM 1809 N N . TYR A 1 212 ? -8.663 9.071 17.438 1.00 95.69 212 TYR A N 1
ATOM 1810 C CA . TYR A 1 212 ? -7.467 8.319 17.059 1.00 95.69 212 TYR A CA 1
ATOM 1811 C C . TYR A 1 212 ? -7.742 6.816 17.024 1.00 95.69 212 TYR A C 1
ATOM 1813 O O . TYR A 1 212 ? -7.599 6.176 15.984 1.00 95.69 212 TYR A O 1
ATOM 1821 N N . ALA A 1 213 ? -8.239 6.264 18.132 1.00 96.62 213 ALA A N 1
ATOM 1822 C CA . ALA A 1 213 ? -8.529 4.846 18.239 1.00 96.62 213 ALA A CA 1
ATOM 1823 C C . ALA A 1 213 ? -9.568 4.397 17.215 1.00 96.62 213 ALA A C 1
ATOM 1825 O O . ALA A 1 213 ? -9.404 3.338 16.615 1.00 96.62 213 ALA A O 1
ATOM 1826 N N . ARG A 1 214 ? -10.615 5.195 16.964 1.00 94.50 214 ARG A N 1
ATOM 1827 C CA . ARG A 1 214 ? -11.623 4.879 15.946 1.00 94.50 214 ARG A CA 1
ATOM 1828 C C . ARG A 1 214 ? -11.008 4.822 14.554 1.00 94.50 214 ARG A C 1
ATOM 1830 O O . ARG A 1 214 ? -11.317 3.888 13.827 1.00 94.50 214 ARG A O 1
ATOM 1837 N N . ILE A 1 215 ? -10.184 5.799 14.180 1.00 92.69 215 ILE A N 1
ATOM 1838 C CA . ILE A 1 215 ? -9.573 5.865 12.848 1.00 92.69 215 ILE A CA 1
ATOM 1839 C C . ILE A 1 215 ? -8.605 4.697 12.644 1.00 92.69 215 ILE A C 1
ATOM 1841 O O . ILE A 1 215 ? -8.747 3.975 11.665 1.00 92.69 215 ILE A O 1
ATOM 1845 N N . GLU A 1 216 ? -7.689 4.460 13.585 1.00 92.31 216 GLU A N 1
ATOM 1846 C CA . GLU A 1 216 ? -6.645 3.434 13.438 1.00 92.31 216 GLU A CA 1
ATOM 1847 C C . GLU A 1 216 ? -7.177 1.995 13.544 1.00 92.31 216 GLU A C 1
ATOM 1849 O O . GLU A 1 216 ? -6.624 1.075 12.944 1.00 92.31 216 GLU A O 1
ATOM 1854 N N . SER A 1 217 ? -8.268 1.775 14.289 1.00 92.94 217 SER A N 1
ATOM 1855 C CA . SER A 1 217 ? -8.928 0.458 14.368 1.00 92.94 217 SER A CA 1
ATOM 1856 C C . SER A 1 217 ? -9.973 0.220 13.275 1.00 92.94 217 SER A C 1
ATOM 1858 O O . SER A 1 217 ? -10.500 -0.893 13.165 1.00 92.94 217 SER A O 1
ATOM 1860 N N . SER A 1 218 ? -10.302 1.246 12.485 1.00 91.19 218 SER A N 1
ATOM 1861 C CA . SER A 1 218 ? -11.216 1.109 11.354 1.00 91.19 218 SER A CA 1
ATOM 1862 C C . SER A 1 218 ? -10.491 0.537 10.150 1.00 91.19 218 SER A C 1
ATOM 1864 O O . SER A 1 218 ? -9.317 0.795 9.898 1.00 91.19 218 SER A O 1
ATOM 1866 N N . PHE A 1 219 ? -11.224 -0.246 9.371 1.00 91.44 219 PHE A N 1
ATOM 1867 C CA . PHE A 1 219 ? -10.679 -0.827 8.165 1.00 91.44 219 PHE A CA 1
ATOM 1868 C C . PHE A 1 219 ? -10.577 0.223 7.045 1.00 91.44 219 PHE A C 1
ATOM 1870 O O . PHE A 1 219 ? -11.590 0.774 6.610 1.00 91.44 219 PHE A O 1
ATOM 1877 N N . ALA A 1 220 ? -9.360 0.449 6.550 1.00 90.69 220 ALA A N 1
ATOM 1878 C CA . ALA A 1 220 ? -9.081 1.247 5.363 1.00 90.69 220 ALA A CA 1
ATOM 1879 C C . ALA A 1 220 ? -7.821 0.731 4.654 1.00 90.69 220 ALA A C 1
ATOM 1881 O O . ALA A 1 220 ? -6.889 0.230 5.286 1.00 90.69 220 ALA A O 1
ATOM 1882 N N . THR A 1 221 ? -7.776 0.870 3.331 1.00 90.75 221 THR A N 1
ATOM 1883 C CA . THR A 1 221 ? -6.576 0.612 2.520 1.00 90.75 221 THR A CA 1
ATOM 1884 C C . THR A 1 221 ? -6.061 1.911 1.923 1.00 90.75 221 THR A C 1
ATOM 1886 O O . THR A 1 221 ? -6.774 2.910 1.867 1.00 90.75 221 THR A O 1
ATOM 1889 N N . TYR A 1 222 ? -4.818 1.914 1.442 1.00 87.12 222 TYR A N 1
ATOM 1890 C CA . TYR A 1 222 ? -4.245 3.102 0.802 1.00 87.12 222 TYR A CA 1
ATOM 1891 C C . TYR A 1 222 ? -4.945 3.465 -0.517 1.00 87.12 222 TYR A C 1
ATOM 1893 O O . TYR A 1 222 ? -5.058 4.636 -0.876 1.00 87.12 222 TYR A O 1
ATOM 1901 N N . ALA A 1 223 ? -5.402 2.447 -1.246 1.00 89.81 223 ALA A N 1
ATOM 1902 C CA . ALA A 1 223 ? -6.055 2.606 -2.532 1.00 89.81 223 ALA A CA 1
ATOM 1903 C C . ALA A 1 223 ? -7.143 1.552 -2.753 1.00 89.81 223 ALA A C 1
ATOM 1905 O O . ALA A 1 223 ? -7.110 0.465 -2.165 1.00 89.81 223 ALA A O 1
ATOM 1906 N N . VAL A 1 224 ? -8.087 1.886 -3.631 1.00 90.12 224 VAL A N 1
ATOM 1907 C CA . VAL A 1 224 ? -9.227 1.056 -4.029 1.00 90.12 224 VAL A CA 1
ATOM 1908 C C . VAL A 1 224 ? -9.379 1.108 -5.546 1.00 90.12 224 VAL A C 1
ATOM 1910 O O . VAL A 1 224 ? -9.263 2.172 -6.159 1.00 90.12 224 VAL A O 1
ATOM 1913 N N . ILE A 1 225 ? -9.669 -0.048 -6.147 1.00 88.00 225 ILE A N 1
ATOM 1914 C CA . ILE A 1 225 ? -10.176 -0.127 -7.518 1.00 88.00 225 ILE A CA 1
ATOM 1915 C C . ILE A 1 225 ? -11.658 -0.457 -7.482 1.00 88.00 225 ILE A C 1
ATOM 1917 O O . ILE A 1 225 ? -12.060 -1.485 -6.941 1.00 88.00 225 ILE A O 1
ATOM 1921 N N . THR A 1 226 ? -12.463 0.403 -8.092 1.00 87.75 226 THR A N 1
ATOM 1922 C CA . THR A 1 226 ? -13.907 0.207 -8.236 1.00 87.75 226 THR A CA 1
ATOM 1923 C C . THR A 1 226 ? -14.237 -0.650 -9.472 1.00 87.75 226 THR A C 1
ATOM 1925 O O . THR A 1 226 ? -13.408 -0.777 -10.377 1.00 87.75 226 THR A O 1
ATOM 1928 N N . PRO A 1 227 ? -15.435 -1.267 -9.560 1.00 84.06 227 PRO A N 1
ATOM 1929 C CA . PRO A 1 227 ? -15.808 -2.154 -10.675 1.00 84.06 227 PRO A CA 1
ATOM 1930 C C . PRO A 1 227 ? -15.764 -1.529 -12.073 1.00 84.06 227 PRO A C 1
ATOM 1932 O O . PRO A 1 227 ? -15.608 -2.242 -13.061 1.00 84.06 227 PRO A O 1
ATOM 1935 N N . ASP A 1 228 ? -15.888 -0.206 -12.162 1.00 84.81 228 ASP A N 1
ATOM 1936 C CA . ASP A 1 228 ? -15.711 0.573 -13.393 1.00 84.81 228 ASP A CA 1
ATOM 1937 C C . ASP A 1 228 ? -14.233 0.692 -13.829 1.00 84.81 228 ASP A C 1
ATOM 1939 O O . ASP A 1 228 ? -13.931 1.276 -14.869 1.00 84.81 228 ASP A O 1
ATOM 1943 N N . GLY A 1 229 ? -13.306 0.117 -13.056 1.00 83.06 229 GLY A N 1
ATOM 1944 C CA . GLY A 1 229 ? -11.869 0.114 -13.310 1.00 83.06 229 GLY A CA 1
ATOM 1945 C C . GLY A 1 229 ? -11.156 1.390 -12.866 1.00 83.06 229 GLY A C 1
ATOM 1946 O O . GLY A 1 229 ? -9.990 1.579 -13.226 1.00 83.06 229 GLY A O 1
ATOM 1947 N N . LYS A 1 230 ? -11.822 2.275 -12.115 1.00 87.69 230 LYS A N 1
ATOM 1948 C CA . LYS A 1 230 ? -11.231 3.527 -11.640 1.00 87.69 230 LYS A CA 1
ATOM 1949 C C . LYS A 1 230 ? -10.361 3.302 -10.400 1.00 87.69 230 LYS A C 1
ATOM 1951 O O . LYS A 1 230 ? -10.723 2.579 -9.479 1.00 87.69 230 LYS A O 1
ATOM 1956 N N . TRP A 1 231 ? -9.197 3.950 -10.393 1.00 87.50 231 TRP A N 1
ATOM 1957 C CA . TRP A 1 231 ? -8.258 3.966 -9.270 1.00 87.50 231 TRP A CA 1
ATOM 1958 C C . TRP A 1 231 ? -8.549 5.144 -8.342 1.00 87.50 231 TRP A C 1
ATOM 1960 O O . TRP A 1 231 ? -8.591 6.293 -8.790 1.00 87.50 231 TRP A O 1
ATOM 1970 N N . HIS A 1 232 ? -8.684 4.851 -7.055 1.00 90.06 232 HIS A N 1
ATOM 1971 C CA . HIS A 1 232 ? -8.803 5.823 -5.979 1.00 90.06 232 HIS A CA 1
ATOM 1972 C C . HIS A 1 232 ? -7.651 5.611 -4.999 1.00 90.06 232 HIS A C 1
ATOM 1974 O O . HIS A 1 232 ? -7.429 4.487 -4.564 1.00 90.06 232 HIS A O 1
ATOM 1980 N N . GLU A 1 233 ? -6.926 6.669 -4.650 1.00 88.88 233 GLU A N 1
ATOM 1981 C CA . GLU A 1 233 ? -5.803 6.622 -3.710 1.00 88.88 233 GLU A CA 1
ATOM 1982 C C . GLU A 1 233 ? -5.883 7.781 -2.727 1.00 88.88 233 GLU A C 1
ATOM 1984 O O . GLU A 1 233 ? -6.345 8.866 -3.081 1.00 88.88 233 GLU A O 1
ATOM 1989 N N . LYS A 1 234 ? -5.417 7.524 -1.506 1.00 84.88 234 LYS A N 1
ATOM 1990 C CA . LYS A 1 234 ? -5.380 8.479 -0.399 1.00 84.88 234 LYS A CA 1
ATOM 1991 C C . LYS A 1 234 ? -4.566 9.735 -0.717 1.00 84.88 234 LYS A C 1
ATOM 1993 O O . LYS A 1 234 ? -4.984 10.837 -0.390 1.00 84.88 234 LYS A O 1
ATOM 1998 N N . GLY A 1 235 ? -3.453 9.555 -1.420 1.00 85.44 235 GLY A N 1
ATOM 1999 C CA . GLY A 1 235 ? -2.619 10.611 -1.979 1.00 85.44 235 GLY A CA 1
ATOM 2000 C C . GLY A 1 235 ? -1.757 10.055 -3.106 1.00 85.44 235 GLY A C 1
ATOM 2001 O O . GLY A 1 235 ? -1.760 8.852 -3.376 1.00 85.44 235 GLY A O 1
ATOM 2002 N N . LYS A 1 236 ? -1.021 10.919 -3.812 1.00 81.31 236 LYS A N 1
ATOM 2003 C CA . LYS A 1 236 ? -0.090 10.443 -4.838 1.00 81.31 236 LYS A CA 1
ATOM 2004 C C . LYS A 1 236 ? 1.136 9.887 -4.146 1.00 81.31 236 LYS A C 1
ATOM 2006 O O . LYS A 1 236 ? 1.899 10.632 -3.538 1.00 81.31 236 LYS A O 1
ATOM 2011 N N . THR A 1 237 ? 1.359 8.591 -4.275 1.00 78.62 237 THR A N 1
ATOM 2012 C CA . THR A 1 237 ? 2.584 8.002 -3.753 1.00 78.62 237 THR A CA 1
ATOM 2013 C C . THR A 1 237 ? 3.772 8.412 -4.626 1.00 78.62 237 THR A C 1
ATOM 2015 O O . THR A 1 237 ? 3.793 8.198 -5.840 1.00 78.62 237 THR A O 1
ATOM 2018 N N . GLY A 1 238 ? 4.770 9.010 -3.998 1.00 66.69 238 GLY A N 1
ATOM 2019 C CA . GLY A 1 238 ? 6.054 9.344 -4.581 1.00 66.69 238 GLY A CA 1
ATOM 2020 C C . GLY A 1 238 ? 7.106 8.260 -4.361 1.00 66.69 238 GLY A C 1
ATOM 2021 O O . GLY A 1 238 ? 6.834 7.099 -4.043 1.00 66.69 238 GLY A O 1
ATOM 2022 N N . TRP A 1 239 ? 8.358 8.668 -4.540 1.00 62.38 239 TRP A N 1
ATOM 2023 C CA . TRP A 1 239 ? 9.519 7.803 -4.381 1.00 62.38 239 TRP A CA 1
ATOM 2024 C C . TRP A 1 239 ? 9.587 7.205 -2.959 1.00 62.38 239 TRP A C 1
ATOM 2026 O O . TRP A 1 239 ? 9.222 7.863 -1.989 1.00 62.38 239 TRP A O 1
ATOM 2036 N N . PHE A 1 240 ? 10.028 5.948 -2.837 1.00 59.84 240 PHE A N 1
ATOM 2037 C CA . PHE A 1 240 ? 10.039 5.150 -1.592 1.00 59.84 240 PHE A CA 1
ATOM 2038 C C . PHE A 1 240 ? 8.680 4.901 -0.903 1.00 59.84 240 PHE A C 1
ATOM 2040 O O . PHE A 1 240 ? 8.667 4.407 0.221 1.00 59.84 240 PHE A O 1
ATOM 2047 N N . GLY A 1 241 ? 7.542 5.166 -1.552 1.00 63.34 241 GLY A N 1
ATOM 2048 C CA . GLY A 1 241 ? 6.233 4.873 -0.958 1.00 63.34 241 GLY A CA 1
ATOM 2049 C C . GLY A 1 241 ? 5.663 5.996 -0.085 1.00 63.34 241 GLY A C 1
ATOM 2050 O O . GLY A 1 241 ? 4.721 5.750 0.663 1.00 63.34 241 GLY A O 1
ATOM 2051 N N . PHE A 1 242 ? 6.214 7.212 -0.161 1.00 67.25 242 PHE A N 1
ATOM 2052 C CA . PHE A 1 242 ? 5.679 8.369 0.562 1.00 67.25 242 PHE A CA 1
ATOM 2053 C C . PHE A 1 242 ? 4.434 8.919 -0.125 1.00 67.25 242 PHE A C 1
ATOM 2055 O O . PHE A 1 242 ? 4.489 9.281 -1.297 1.00 67.25 242 PHE A O 1
ATOM 2062 N N . GLY A 1 243 ? 3.327 8.998 0.602 1.00 78.00 243 GLY A N 1
ATOM 2063 C CA . GLY A 1 243 ? 2.115 9.664 0.148 1.00 78.00 243 GLY A CA 1
ATOM 2064 C C . GLY A 1 243 ? 2.253 11.189 0.119 1.00 78.00 243 GLY A C 1
ATOM 2065 O O . GLY A 1 243 ? 3.035 11.762 0.877 1.00 78.00 243 GLY A O 1
ATOM 2066 N N . SER A 1 244 ? 1.532 11.844 -0.793 1.00 85.50 244 SER A N 1
ATOM 2067 C CA . SER A 1 244 ? 1.476 13.308 -0.897 1.00 85.50 244 SER A CA 1
ATOM 2068 C C . SER A 1 244 ? 0.311 13.930 -0.122 1.00 85.50 244 SER A C 1
ATOM 2070 O O . SER A 1 244 ? 0.107 15.135 -0.243 1.00 85.50 244 SER A O 1
ATOM 2072 N N . GLU A 1 245 ? -0.507 13.114 0.542 1.00 87.94 245 GLU A N 1
ATOM 2073 C CA . GLU A 1 245 ? -1.704 13.549 1.259 1.00 87.94 245 GLU A CA 1
ATOM 2074 C C . GLU A 1 245 ? -1.379 14.459 2.450 1.00 87.94 245 GLU A C 1
ATOM 2076 O O . GLU A 1 245 ? -0.374 14.267 3.140 1.00 87.94 245 GLU A O 1
ATOM 2081 N N . SER A 1 246 ? -2.246 15.441 2.710 1.00 89.31 246 SER A N 1
ATOM 2082 C CA . SER A 1 246 ? -2.234 16.175 3.980 1.00 89.31 246 SER A CA 1
ATOM 2083 C C . SER A 1 246 ? -2.826 15.331 5.115 1.00 89.31 246 SER A C 1
ATOM 2085 O O . SER A 1 246 ? -3.512 14.332 4.883 1.00 89.31 246 SER A O 1
ATOM 2087 N N . ASP A 1 247 ? -2.623 15.753 6.365 1.00 88.12 247 ASP A N 1
ATOM 2088 C CA . ASP A 1 247 ? -3.233 15.080 7.517 1.00 88.12 247 ASP A CA 1
ATOM 2089 C C . ASP A 1 247 ? -4.771 15.110 7.460 1.00 88.12 247 ASP A C 1
ATOM 2091 O O . ASP A 1 247 ? -5.432 14.161 7.887 1.00 88.12 247 ASP A O 1
ATOM 2095 N N . GLU A 1 248 ? -5.370 16.177 6.930 1.00 88.69 248 GLU A N 1
ATOM 2096 C CA . GLU A 1 248 ? -6.817 16.279 6.729 1.00 88.69 248 GLU A CA 1
ATOM 2097 C C . GLU A 1 248 ? -7.321 15.311 5.659 1.00 88.69 248 GLU A C 1
ATOM 2099 O O . GLU A 1 248 ? -8.342 14.654 5.874 1.00 88.69 248 GLU A O 1
ATOM 2104 N N . GLU A 1 249 ? -6.615 15.199 4.531 1.00 91.12 249 GLU A N 1
ATOM 2105 C CA . GLU A 1 249 ? -6.938 14.245 3.464 1.00 91.12 249 GLU A CA 1
ATOM 2106 C C . GLU A 1 249 ? -6.822 12.804 3.973 1.00 91.12 249 GLU A C 1
ATOM 2108 O O . GLU A 1 249 ? -7.720 11.990 3.748 1.00 91.12 249 GLU A O 1
ATOM 2113 N N . ASP A 1 250 ? -5.774 12.515 4.748 1.00 89.69 250 ASP A N 1
ATOM 2114 C CA . ASP A 1 250 ? -5.535 11.224 5.383 1.00 89.69 250 ASP A CA 1
ATOM 2115 C C . ASP A 1 250 ? -6.680 10.818 6.322 1.00 89.69 250 ASP A C 1
ATOM 2117 O O . ASP A 1 250 ? -7.242 9.721 6.209 1.00 89.69 250 ASP A O 1
ATOM 2121 N N . LYS A 1 251 ? -7.071 11.731 7.217 1.00 90.31 251 LYS A N 1
ATOM 2122 C CA . LYS A 1 251 ? -8.193 11.533 8.141 1.00 90.31 251 LYS A CA 1
A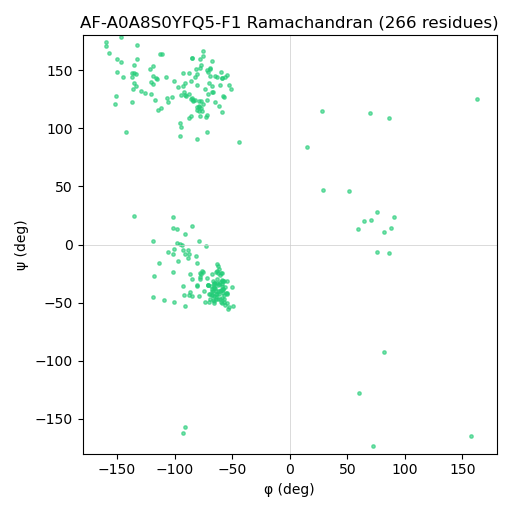TOM 2123 C C . LYS A 1 251 ? -9.507 11.387 7.395 1.00 90.31 251 LYS A C 1
ATOM 2125 O O . LYS A 1 251 ? -10.304 10.520 7.751 1.00 90.31 251 LYS A O 1
ATOM 2130 N N . HIS A 1 252 ? -9.761 12.249 6.410 1.00 91.69 252 HIS A N 1
ATOM 2131 C CA . HIS A 1 252 ? -10.996 12.205 5.640 1.00 91.69 252 HIS A CA 1
ATOM 2132 C C . HIS A 1 252 ? -11.127 10.856 4.940 1.00 91.69 252 HIS A C 1
ATOM 2134 O O . HIS A 1 252 ? -12.148 10.202 5.120 1.00 91.69 252 HIS A O 1
ATOM 2140 N N . TRP A 1 253 ? -10.072 10.409 4.250 1.00 93.25 253 TRP A N 1
ATOM 2141 C CA . TRP A 1 253 ? -10.014 9.106 3.595 1.00 93.25 253 TRP A CA 1
ATOM 2142 C C . TRP A 1 253 ? -10.358 7.971 4.555 1.00 93.25 253 TRP A C 1
ATOM 2144 O O . TRP A 1 253 ? -11.274 7.204 4.283 1.00 93.25 253 TRP A O 1
ATOM 2154 N N . ASN A 1 254 ? -9.674 7.883 5.699 1.00 92.06 254 ASN A N 1
ATOM 2155 C CA . ASN A 1 254 ? -9.902 6.797 6.653 1.00 92.06 254 ASN A CA 1
ATOM 2156 C C . ASN A 1 254 ? -11.313 6.840 7.273 1.00 92.06 254 ASN A C 1
ATOM 2158 O O . ASN A 1 254 ? -11.927 5.795 7.475 1.00 92.06 254 ASN A O 1
ATOM 2162 N N . LYS A 1 255 ? -11.851 8.035 7.556 1.00 91.88 255 LYS A N 1
ATOM 2163 C CA . LYS A 1 255 ? -13.195 8.195 8.137 1.00 91.88 255 LYS A CA 1
ATOM 2164 C C . LYS A 1 255 ? -14.307 7.825 7.161 1.00 91.88 255 LYS A C 1
ATOM 2166 O O . LYS A 1 255 ? -15.270 7.185 7.569 1.00 91.88 255 LYS A O 1
ATOM 2171 N N . SER A 1 256 ? -14.193 8.243 5.902 1.00 93.00 256 SER A N 1
ATOM 2172 C CA . SER A 1 256 ? -15.231 8.037 4.886 1.00 93.00 256 SER A CA 1
ATOM 2173 C C . SER A 1 256 ? -15.033 6.758 4.068 1.00 93.00 256 SER A C 1
ATOM 2175 O O . SER A 1 256 ? -15.910 6.402 3.285 1.00 93.00 256 SER A O 1
ATOM 2177 N N . PHE A 1 257 ? -13.929 6.025 4.270 1.00 93.19 257 PHE A N 1
ATOM 2178 C CA . PHE A 1 257 ? -13.559 4.841 3.489 1.00 93.19 257 PHE A CA 1
ATOM 2179 C C . PHE A 1 257 ? -14.706 3.840 3.339 1.00 93.19 257 PHE A C 1
ATOM 2181 O O . PHE A 1 257 ? -15.059 3.439 2.229 1.00 93.19 257 PHE A O 1
ATOM 2188 N N . LYS A 1 258 ? -15.308 3.449 4.467 1.00 92.69 258 LYS A N 1
ATOM 2189 C CA . LYS A 1 258 ? -16.399 2.474 4.494 1.00 92.69 258 LYS A CA 1
ATOM 2190 C C . LYS A 1 258 ? -17.630 2.996 3.752 1.00 92.69 258 LYS A C 1
ATOM 2192 O O . LYS A 1 258 ? -18.181 2.289 2.915 1.00 92.69 258 LYS A O 1
ATOM 2197 N N . GLU A 1 259 ? -18.025 4.233 4.025 1.00 94.00 259 GLU A N 1
ATOM 2198 C CA . GLU A 1 259 ? -19.200 4.855 3.407 1.00 94.00 259 GLU A CA 1
ATOM 2199 C C . GLU A 1 259 ? -19.034 4.978 1.888 1.00 94.00 259 GLU A C 1
ATOM 2201 O O . GLU A 1 259 ? -19.967 4.712 1.138 1.00 94.00 259 GLU A O 1
ATOM 2206 N N . ILE A 1 260 ? -17.834 5.335 1.423 1.00 92.94 260 ILE A N 1
ATOM 2207 C CA . ILE A 1 260 ? -17.556 5.570 0.005 1.00 92.94 260 ILE A CA 1
ATOM 2208 C C . ILE A 1 260 ? -17.364 4.262 -0.763 1.00 92.94 260 ILE A C 1
ATOM 2210 O O . ILE A 1 260 ? -17.884 4.146 -1.871 1.00 92.94 260 ILE A O 1
ATOM 2214 N N . PHE A 1 261 ? -16.617 3.298 -0.215 1.00 92.94 261 PHE A N 1
ATOM 2215 C CA . PHE A 1 261 ? -16.127 2.139 -0.975 1.00 92.94 261 PHE A CA 1
ATOM 2216 C C . PHE A 1 261 ? -16.704 0.791 -0.557 1.00 92.94 261 PHE A C 1
ATOM 2218 O O . PHE A 1 261 ? -16.539 -0.173 -1.299 1.00 92.94 261 PHE A O 1
ATOM 2225 N N . ILE A 1 262 ? -17.328 0.693 0.616 1.00 92.75 262 ILE A N 1
ATOM 2226 C CA . ILE A 1 262 ? -17.873 -0.571 1.127 1.00 92.75 262 ILE A CA 1
ATOM 2227 C C . ILE A 1 262 ? -19.399 -0.549 1.086 1.00 92.75 262 ILE A C 1
ATOM 2229 O O . ILE A 1 262 ? -20.009 -1.486 0.585 1.00 92.75 262 ILE A O 1
ATOM 2233 N N . ASP A 1 263 ? -20.024 0.527 1.566 1.00 92.38 263 ASP A N 1
ATOM 2234 C CA . ASP A 1 263 ? -21.486 0.606 1.688 1.00 92.38 263 ASP A CA 1
ATOM 2235 C C . ASP A 1 263 ? -22.192 0.830 0.343 1.00 92.38 263 ASP A C 1
ATOM 2237 O O . ASP A 1 263 ? -23.355 0.465 0.181 1.00 92.38 263 ASP A O 1
ATOM 2241 N N . THR A 1 264 ? -21.488 1.393 -0.640 1.00 90.06 264 THR A N 1
ATOM 2242 C CA . THR A 1 264 ? -21.981 1.600 -2.015 1.00 90.06 264 THR A CA 1
ATOM 2243 C C . THR A 1 264 ? -21.715 0.409 -2.936 1.00 90.06 264 THR A C 1
ATOM 2245 O O . THR A 1 264 ? -22.097 0.423 -4.109 1.00 90.06 264 THR A O 1
ATOM 2248 N N . ALA A 1 265 ? -21.013 -0.600 -2.433 1.00 90.25 265 ALA A N 1
ATOM 2249 C CA . ALA A 1 265 ? -20.401 -1.636 -3.235 1.00 90.25 265 ALA A CA 1
ATOM 2250 C C . ALA A 1 265 ? -21.323 -2.855 -3.391 1.00 90.25 265 ALA A C 1
ATOM 2252 O O . ALA A 1 265 ? -22.092 -3.181 -2.488 1.00 90.25 265 ALA A O 1
ATOM 2253 N N . ASP A 1 266 ? -21.241 -3.545 -4.535 1.00 89.81 266 ASP A N 1
ATOM 2254 C CA . ASP A 1 266 ? -21.944 -4.817 -4.729 1.00 89.81 266 ASP A CA 1
ATOM 2255 C C . ASP A 1 266 ? -21.438 -5.847 -3.699 1.00 89.81 266 ASP A C 1
ATOM 2257 O O . ASP A 1 266 ? -20.238 -6.153 -3.679 1.00 89.81 266 ASP A O 1
ATOM 2261 N N . PRO A 1 267 ? -22.318 -6.371 -2.826 1.00 87.69 267 PRO A N 1
ATOM 2262 C CA . PRO A 1 267 ? -21.932 -7.333 -1.803 1.00 87.69 267 PRO A CA 1
ATOM 2263 C C . PRO A 1 267 ? -21.404 -8.668 -2.362 1.00 87.69 267 PRO A C 1
ATOM 2265 O O . PRO A 1 267 ? -20.696 -9.377 -1.634 1.00 87.69 267 PRO A O 1
ATOM 2268 N N . GLU A 1 268 ? -21.748 -9.031 -3.606 1.00 87.12 268 GLU A N 1
ATOM 2269 C CA . GLU A 1 268 ? -21.339 -10.276 -4.284 1.00 87.12 268 GLU A CA 1
ATOM 2270 C C . GLU A 1 268 ? -20.058 -10.126 -5.077 1.00 87.12 268 GLU A C 1
ATOM 2272 O O . GLU A 1 268 ? -19.911 -9.112 -5.787 1.00 87.12 268 GLU A O 1
#

Secondary structure (DSSP, 8-state):
-EEE--SS-----------------HHHHHHHHHH-EEEEEE-TTS-EEETT-GGGTTT-S-SSS-EEEEEEHHHH-SSHHHIIIIIS-PEEETTTTEEE----TT---S---SEETTTT-EEBPTT-S--B--EEPTTSTTPPPPTTEESEEEGGGB--S--HHHHHHHHHHHIIIII-PPP-SHHHHHHHHT----HHHHHHH-S-HHHHHHHHHS---SEEE-TT--EEESS---GGG-----HHHHHHHHHHHHHHHTTTS---

Sequence (268 aa):
MYYESFCSCSINRRRGKYSRRITCTISRELDNYKNEEIDMVRCPDGKLLYSWDERFKKNGIPKDGYKKVKTKFTEIYPSFDKYMEEYCGFSKDSDKNRYGYWENPNAKWDWYQIGGRWSGLLRLKPLATSGNYGTRSWTNKEEIIPENRVDSAKIKDIDFSVDRKEYERFIRFWELKVDGDAPKDEKEKELIKWDIYKKEYYVDKYSSKEEYARIESSFATYAVITPDGKWHEKGKTGWFGFGSESDEEDKHWNKSFKEIFIDTADPE

pLDDT: mean 84.29, std 16.71, range [27.75, 98.19]

Nearest PDB structures (foldseek):
  3jsj-assembly2_C  TM=2.529E-01  e=6.413E+00  Streptomyces avermitilis MA-4680 = NBRC 14893

Mean predicted aligned error: 11.18 Å

Radius of gyration: 27.08 Å; Cα contacts (8 Å, |Δi|>4): 384; chains: 1; bounding box: 68×37×72 Å

Foldseek 3Di:
DKDFQDDFDDDDDDPDDFDDDFPDPLVVLVCQQVPNWAWWKQAQVRDTHHQPPPVQVPPHDDPPNIDTDIDHNVVVAVDSQRCLCPVVVWDADPVVRGTGDGDRPQHQDDDDWQCECNWQVWAFDPPQPWAAAIDYHPVCNPPDHPPRGGRITFLLGTDQDQDPVQLVLLLLLCCCQQVNDDDPDVVSCVSCVPPPDHNCVVVVLDVDSNLRSCLVRGDDHQWDQAPVRDIDGLARQDPPRDGPHDSVSNSVCSVCVCVPPRVPHDRD